Protein AF-X1BRS8-F1 (afdb_monomer_lite)

Organism: NCBI:txid412755

Foldseek 3Di:
DDLVVQFVCQQFWDPKAKAFAPDVVCVPPVDMDIDTDGDPHGDHDPVSSVQVVCSVVVNDDHHHPVPDPDDDDDPPDPPPDDPDDDDPDDDPVVVVVCCVVPNCVVVVCVVQQADDDPDDDDDPDDDDPVRVLVCQQNSNDRQWDADPVRPKIKRK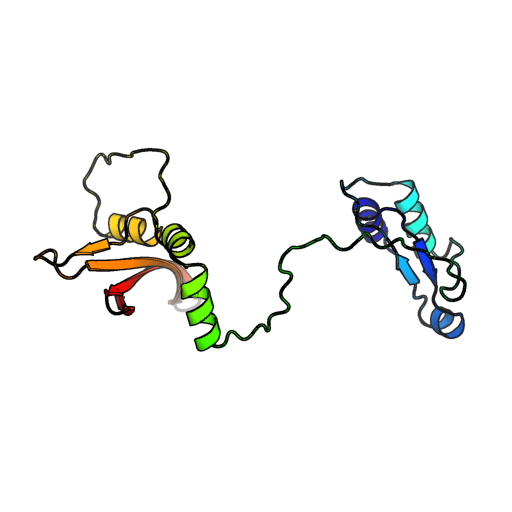HKHKDWDWDWDWDDDPPDTDIDTDTDIDIKMWIATPVRDIDIDD

Radius of gyration: 30.68 Å; chains: 1; bounding box: 56×66×80 Å

pLDDT: mean 82.6, std 7.97, range [60.03, 95.19]

InterPro domains:
  IPR046076 Domain of unknown function DUF6094 [PF19587] (4-75)

Secondary structure (DSSP, 8-state):
--HHHHHHHHHHEEEEEEEEPPHHHHHHH--EEEEEEEPSS----HHHHHHHHHHHTT-S---BGGG------PPPPP--TT-----SSPPHHHHHHHHHHH-SHHHHHHHHSPP--SS----SSPPPHHHHHHHHHTT-S--EE--TTS---EEEEEEEEEEEEEEEEEETTEEEEEEEEEEEEEEEEE-TT--EEEE-

Structure (mmCIF, N/CA/C/O backbone):
data_AF-X1BRS8-F1
#
_entry.id   AF-X1BRS8-F1
#
loop_
_atom_site.group_PDB
_atom_site.id
_atom_site.type_symbol
_atom_site.label_atom_id
_atom_site.label_alt_id
_atom_site.label_comp_id
_atom_site.label_asym_id
_atom_site.label_entity_id
_atom_site.label_seq_id
_atom_site.pdbx_PDB_ins_code
_atom_site.Cartn_x
_atom_site.Cartn_y
_atom_site.Cartn_z
_atom_site.occupancy
_atom_site.B_iso_or_equiv
_atom_site.auth_seq_id
_atom_site.auth_comp_id
_atom_site.auth_asym_id
_atom_site.auth_atom_id
_atom_site.pdbx_PDB_model_num
ATOM 1 N N . MET A 1 1 ? 19.647 2.352 -22.512 1.00 79.88 1 MET A N 1
ATOM 2 C CA . MET A 1 1 ? 19.093 1.844 -21.245 1.00 79.88 1 MET A CA 1
ATOM 3 C C . MET A 1 1 ? 20.198 1.844 -20.216 1.00 79.88 1 MET A C 1
ATOM 5 O O . MET A 1 1 ? 21.248 1.268 -20.466 1.00 79.88 1 MET A O 1
ATOM 9 N N . ASP A 1 2 ? 19.982 2.563 -19.120 1.00 88.75 2 ASP A N 1
ATOM 10 C CA . ASP A 1 2 ? 20.995 2.759 -18.086 1.00 88.75 2 ASP A CA 1
ATOM 11 C C . ASP A 1 2 ? 21.232 1.481 -17.260 1.00 88.75 2 ASP A C 1
ATOM 13 O O . ASP A 1 2 ? 20.322 0.668 -17.061 1.00 88.75 2 ASP A O 1
ATOM 17 N N . LYS A 1 3 ? 22.450 1.323 -16.734 1.00 89.56 3 LYS A N 1
ATOM 18 C CA . LYS A 1 3 ? 22.867 0.175 -15.916 1.00 89.56 3 LYS A CA 1
ATOM 19 C C . LYS A 1 3 ? 22.021 0.042 -14.648 1.00 89.56 3 LYS A C 1
ATOM 21 O O . LYS A 1 3 ? 21.777 -1.072 -14.182 1.00 89.56 3 LYS A O 1
ATOM 26 N N . THR A 1 4 ? 21.541 1.157 -14.098 1.00 92.06 4 THR A N 1
ATOM 27 C CA . THR A 1 4 ? 20.642 1.170 -12.935 1.00 92.06 4 THR A CA 1
ATOM 28 C C . THR A 1 4 ? 19.290 0.548 -13.279 1.00 92.06 4 THR A C 1
ATOM 30 O O . THR A 1 4 ? 18.809 -0.330 -12.564 1.00 92.06 4 THR A O 1
ATOM 33 N N . ILE A 1 5 ? 18.718 0.927 -14.424 1.00 91.50 5 ILE A N 1
ATOM 34 C CA . ILE A 1 5 ? 17.453 0.378 -14.930 1.00 91.50 5 ILE A CA 1
ATOM 35 C C . ILE A 1 5 ? 17.617 -1.114 -15.247 1.00 91.50 5 ILE A C 1
ATOM 37 O O . ILE A 1 5 ? 16.778 -1.924 -14.858 1.00 91.50 5 ILE A O 1
ATOM 41 N N . ALA A 1 6 ? 18.732 -1.501 -15.876 1.00 92.50 6 ALA A N 1
ATOM 42 C CA . ALA A 1 6 ? 19.041 -2.900 -16.166 1.00 92.50 6 ALA A CA 1
ATOM 43 C C . ALA A 1 6 ? 19.124 -3.758 -14.891 1.00 92.50 6 ALA A C 1
ATOM 45 O O . ALA A 1 6 ? 18.613 -4.878 -14.871 1.00 92.50 6 ALA A O 1
ATOM 46 N N . LYS A 1 7 ? 19.701 -3.223 -13.803 1.00 93.06 7 LYS A N 1
ATOM 47 C CA . LYS A 1 7 ? 19.711 -3.882 -12.486 1.00 93.06 7 LYS A CA 1
ATOM 48 C C . LYS A 1 7 ? 18.308 -4.063 -11.914 1.00 93.06 7 LYS A C 1
ATOM 50 O O . LYS A 1 7 ? 17.996 -5.157 -11.456 1.00 93.06 7 LYS A O 1
ATOM 55 N N . ILE A 1 8 ? 17.470 -3.025 -11.949 1.00 94.00 8 ILE A N 1
ATOM 56 C CA . ILE A 1 8 ? 16.096 -3.088 -11.423 1.00 94.00 8 ILE A CA 1
ATOM 57 C C . ILE A 1 8 ? 15.282 -4.144 -12.178 1.00 94.00 8 ILE A C 1
ATOM 59 O O . ILE A 1 8 ? 14.640 -4.991 -11.552 1.00 94.00 8 ILE A O 1
ATOM 63 N N . LEU A 1 9 ? 15.345 -4.124 -13.513 1.00 93.44 9 LEU A N 1
ATOM 64 C CA . LEU A 1 9 ? 14.618 -5.072 -14.353 1.00 93.44 9 LEU A CA 1
ATOM 65 C C . LEU A 1 9 ? 15.105 -6.508 -14.130 1.00 93.44 9 LEU A C 1
ATOM 67 O O . LEU A 1 9 ? 14.290 -7.391 -13.879 1.00 93.44 9 LEU A O 1
ATOM 71 N N . SER A 1 10 ? 16.422 -6.727 -14.119 1.00 94.38 10 SER A N 1
ATOM 72 C CA . SER A 1 10 ? 17.015 -8.048 -13.873 1.00 94.38 10 SER A CA 1
ATOM 73 C C . SER A 1 10 ? 16.689 -8.610 -12.485 1.00 94.38 10 SER A C 1
ATOM 75 O O . SER A 1 10 ? 16.460 -9.811 -12.332 1.00 94.38 10 SER A O 1
ATOM 77 N N . TYR A 1 11 ? 16.617 -7.750 -11.467 1.00 95.19 11 TYR A N 1
ATOM 78 C CA . TYR A 1 11 ? 16.307 -8.167 -10.102 1.00 95.19 11 TYR A CA 1
ATOM 79 C C . TYR A 1 11 ? 14.859 -8.656 -9.944 1.00 95.19 11 TYR A C 1
ATOM 81 O O . TYR A 1 11 ? 14.602 -9.615 -9.213 1.00 95.19 11 TYR A O 1
ATOM 89 N N . ARG A 1 12 ? 13.905 -7.998 -10.619 1.00 95.06 12 ARG A N 1
ATOM 90 C CA . ARG A 1 12 ? 12.461 -8.223 -10.426 1.00 95.06 12 ARG A CA 1
ATOM 91 C C . ARG A 1 12 ? 11.828 -9.154 -11.455 1.00 95.06 12 ARG A C 1
ATOM 93 O O . ARG A 1 12 ? 10.860 -9.831 -11.109 1.00 95.06 12 ARG A O 1
ATOM 100 N N . PHE A 1 13 ? 12.351 -9.206 -12.678 1.00 94.56 13 PHE A N 1
ATOM 101 C CA . PHE A 1 13 ? 11.723 -9.912 -13.795 1.00 94.56 13 PHE A CA 1
ATOM 102 C C . PHE A 1 13 ? 12.621 -11.021 -14.349 1.00 94.56 13 PHE A C 1
ATOM 104 O O . PHE A 1 13 ? 13.827 -10.846 -14.513 1.00 94.56 13 PHE A O 1
ATOM 111 N N . GLY A 1 14 ? 12.023 -12.184 -14.597 1.00 90.25 14 GLY A N 1
ATOM 112 C CA . GLY A 1 14 ? 12.597 -13.303 -15.345 1.00 90.25 14 GLY A CA 1
ATOM 113 C C . GLY A 1 14 ? 11.950 -13.426 -16.727 1.00 90.25 14 GLY A C 1
ATOM 114 O O . GLY A 1 14 ? 11.008 -12.695 -17.020 1.00 90.25 14 GLY A O 1
ATOM 115 N N . ASP A 1 15 ? 12.469 -14.331 -17.567 1.00 88.44 15 ASP A N 1
ATOM 116 C CA . ASP A 1 15 ? 12.059 -14.494 -18.981 1.00 88.44 15 ASP A CA 1
ATOM 117 C C . ASP A 1 15 ? 11.907 -13.139 -19.698 1.00 88.44 15 ASP A C 1
ATOM 119 O O . ASP A 1 15 ? 10.854 -12.787 -20.230 1.00 88.44 15 ASP A O 1
ATOM 123 N N . VAL A 1 16 ? 12.957 -12.315 -19.601 1.00 90.94 16 VAL A N 1
ATOM 124 C CA . VAL A 1 16 ? 12.940 -10.963 -20.157 1.00 90.94 16 VAL A CA 1
ATOM 125 C C . VAL A 1 16 ? 13.246 -11.015 -21.646 1.00 90.94 16 VAL A C 1
ATOM 127 O O . VAL A 1 16 ? 14.318 -11.465 -22.052 1.00 90.94 16 VAL A O 1
ATOM 130 N N . ARG A 1 17 ? 12.325 -10.496 -22.457 1.00 90.06 17 ARG A N 1
ATOM 131 C CA . ARG A 1 17 ? 12.447 -10.413 -23.917 1.00 90.06 17 ARG A CA 1
ATOM 132 C C . ARG A 1 17 ? 12.320 -8.963 -24.354 1.00 90.06 17 ARG A C 1
ATOM 134 O O . ARG A 1 17 ? 11.483 -8.230 -23.833 1.00 90.06 17 ARG A O 1
ATOM 141 N N . VAL A 1 18 ? 13.157 -8.546 -25.300 1.00 91.62 18 VAL A N 1
ATOM 142 C CA . VAL A 1 18 ? 13.214 -7.155 -25.765 1.00 91.62 18 VAL A CA 1
ATOM 143 C C . VAL A 1 18 ? 13.015 -7.108 -27.269 1.00 91.62 18 VAL A C 1
ATOM 145 O O . VAL A 1 18 ? 13.711 -7.800 -28.008 1.00 91.62 18 VAL A O 1
ATOM 148 N N . PHE A 1 19 ? 12.095 -6.255 -27.703 1.00 91.88 19 PHE A N 1
ATOM 149 C CA . PHE A 1 19 ? 11.767 -6.025 -29.105 1.00 91.88 19 PHE A CA 1
ATOM 150 C C . PHE A 1 19 ? 11.890 -4.546 -29.422 1.00 91.88 19 PHE A C 1
ATOM 152 O O . PHE A 1 19 ? 11.646 -3.696 -28.567 1.00 91.88 19 PHE A O 1
ATOM 159 N N . ARG A 1 20 ? 12.252 -4.221 -30.658 1.00 91.62 20 ARG A N 1
ATOM 160 C CA . ARG A 1 20 ? 12.172 -2.847 -31.156 1.00 91.62 20 ARG A CA 1
ATOM 161 C C . ARG A 1 20 ? 10.848 -2.605 -31.858 1.00 91.62 20 ARG A C 1
ATOM 163 O O . ARG A 1 20 ? 10.214 -3.533 -32.354 1.00 91.62 20 ARG A O 1
ATOM 170 N N . PHE A 1 21 ? 10.479 -1.336 -31.936 1.00 91.88 21 PHE A N 1
ATOM 171 C CA . PHE A 1 21 ? 9.395 -0.892 -32.800 1.00 91.88 21 PHE A CA 1
ATOM 172 C C . PHE A 1 21 ? 9.718 -1.172 -34.286 1.00 91.88 21 PHE A C 1
ATOM 174 O O . PHE A 1 21 ? 10.890 -1.426 -34.624 1.00 91.88 21 PHE A O 1
ATOM 181 N N . PRO A 1 22 ? 8.706 -1.130 -35.171 1.00 89.75 22 PRO A N 1
ATOM 182 C CA . PRO A 1 22 ? 8.916 -1.214 -36.612 1.00 89.75 22 PRO A CA 1
ATOM 183 C C . PRO A 1 22 ? 9.884 -0.129 -37.111 1.00 89.75 22 PRO A C 1
ATOM 185 O O . PRO A 1 22 ?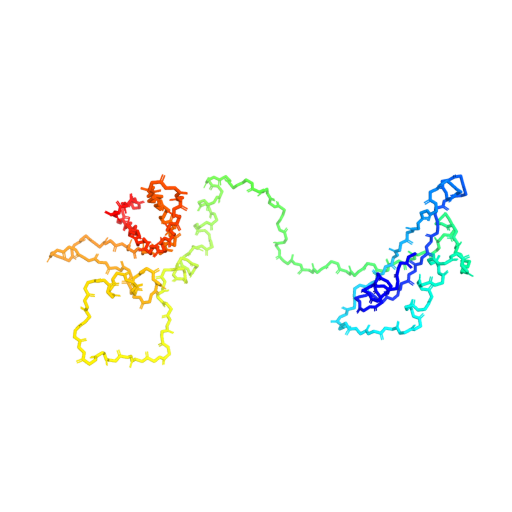 10.150 0.872 -36.441 1.00 89.75 22 PRO A O 1
ATOM 188 N N . ASP A 1 23 ? 10.485 -0.360 -38.279 1.00 86.69 23 ASP A N 1
ATOM 189 C CA . ASP A 1 23 ? 11.555 0.486 -38.824 1.00 86.69 23 ASP A CA 1
ATOM 190 C C . ASP A 1 23 ? 11.243 1.995 -38.912 1.00 86.69 23 ASP A C 1
ATOM 192 O O . ASP A 1 23 ? 12.146 2.773 -38.573 1.00 86.69 23 ASP A O 1
ATOM 196 N N . PRO A 1 24 ? 10.052 2.449 -39.361 1.00 86.94 24 PRO A N 1
ATOM 197 C CA . PRO A 1 24 ? 9.783 3.881 -39.475 1.00 86.94 24 PRO A CA 1
ATOM 198 C C . PRO A 1 24 ? 9.807 4.595 -38.115 1.00 86.94 24 PRO A C 1
ATOM 200 O O . PRO A 1 24 ? 10.432 5.649 -37.987 1.00 86.94 24 PRO A O 1
ATOM 203 N N . GLU A 1 25 ? 9.220 4.009 -37.073 1.00 87.00 25 GLU A N 1
ATOM 204 C CA . GLU A 1 25 ? 9.156 4.591 -35.729 1.00 87.00 25 GLU A CA 1
ATOM 205 C C . GLU A 1 25 ? 10.477 4.405 -34.974 1.00 87.00 25 GLU A C 1
ATOM 207 O O . GLU A 1 25 ? 10.957 5.310 -34.283 1.00 87.00 25 GLU A O 1
ATOM 212 N N . TYR A 1 26 ? 11.118 3.244 -35.132 1.00 88.06 26 TYR A N 1
ATOM 213 C CA . TYR A 1 26 ? 12.371 2.939 -34.449 1.00 88.06 26 TYR A CA 1
ATOM 214 C C . TYR A 1 26 ? 13.526 3.826 -34.920 1.00 88.06 26 TYR A C 1
ATOM 216 O O . TYR A 1 26 ? 14.387 4.189 -34.115 1.00 88.06 26 TYR A O 1
ATOM 224 N N . LYS A 1 27 ? 13.561 4.211 -36.203 1.00 86.38 27 LYS A N 1
ATOM 225 C CA . LYS A 1 27 ? 14.577 5.142 -36.720 1.00 86.38 27 LYS A CA 1
ATOM 226 C C . LYS A 1 27 ? 14.530 6.491 -36.002 1.00 86.38 27 LYS A C 1
ATOM 228 O O . LYS A 1 27 ? 15.594 6.989 -35.639 1.00 86.38 27 LYS A O 1
ATOM 233 N N . SER A 1 28 ? 13.330 7.012 -35.755 1.00 88.44 28 SER A N 1
ATOM 234 C CA . SER A 1 28 ? 13.109 8.329 -35.149 1.00 88.44 28 SER A CA 1
ATOM 235 C C . SER A 1 28 ? 13.250 8.321 -33.627 1.00 88.44 28 SER A C 1
ATOM 237 O O . SER A 1 28 ? 13.861 9.226 -33.067 1.00 88.44 28 SER A O 1
ATOM 239 N N . PHE A 1 29 ? 12.717 7.296 -32.952 1.00 86.75 29 PHE A N 1
ATOM 240 C CA . PHE A 1 29 ? 12.553 7.324 -31.491 1.00 86.75 29 PHE A CA 1
ATOM 241 C C . PHE A 1 29 ? 13.355 6.264 -30.732 1.00 86.75 29 PHE A C 1
ATOM 243 O O . PHE A 1 29 ? 13.430 6.326 -29.506 1.00 86.75 29 PHE A O 1
ATOM 250 N N . LYS A 1 30 ? 13.952 5.282 -31.426 1.00 88.12 30 LYS A N 1
ATOM 251 C CA . LYS A 1 30 ? 14.740 4.182 -30.826 1.00 88.12 30 LYS A CA 1
ATOM 252 C C . LYS A 1 30 ? 14.008 3.442 -29.697 1.00 88.12 30 LYS A C 1
ATOM 254 O O . LYS A 1 30 ? 14.626 2.933 -28.763 1.00 88.12 30 LYS A O 1
ATOM 259 N N . GLN A 1 31 ? 12.682 3.377 -29.793 1.00 89.75 31 GLN A N 1
ATOM 260 C CA . GLN A 1 31 ? 11.823 2.788 -28.774 1.00 89.75 31 GLN A CA 1
ATOM 261 C C . GLN A 1 31 ? 11.900 1.262 -28.774 1.00 89.75 31 GLN A C 1
ATOM 263 O O . GLN A 1 31 ? 11.995 0.612 -29.819 1.00 89.75 31 GLN A O 1
ATOM 268 N N . VAL A 1 32 ? 11.823 0.693 -27.574 1.00 91.62 32 VAL A N 1
ATOM 269 C CA . VAL A 1 32 ? 11.836 -0.751 -27.347 1.00 91.62 32 VAL A CA 1
ATOM 270 C C . VAL A 1 32 ? 10.687 -1.150 -26.430 1.00 91.62 32 VAL A C 1
ATOM 272 O O . VAL A 1 32 ? 10.298 -0.393 -25.542 1.00 91.62 32 VAL A O 1
ATOM 275 N N . VAL A 1 33 ? 10.164 -2.352 -26.643 1.00 91.19 33 VAL A N 1
ATOM 276 C CA . VAL A 1 33 ? 9.176 -3.015 -25.793 1.00 91.19 33 VAL A CA 1
ATOM 277 C C . VAL A 1 33 ? 9.885 -4.118 -25.024 1.00 91.19 33 VAL A C 1
ATOM 279 O O . VAL A 1 33 ? 10.625 -4.911 -25.609 1.00 91.19 33 VAL A O 1
ATOM 282 N N . ILE A 1 34 ? 9.665 -4.169 -23.713 1.00 91.31 34 ILE A N 1
ATOM 283 C CA . ILE A 1 34 ? 10.252 -5.176 -22.830 1.00 91.31 34 ILE A CA 1
ATOM 284 C C . ILE A 1 34 ? 9.118 -5.996 -22.223 1.00 91.31 34 ILE A C 1
ATOM 286 O O . ILE A 1 34 ? 8.258 -5.449 -21.537 1.00 91.31 34 ILE A O 1
ATOM 290 N N . PHE A 1 35 ? 9.149 -7.306 -22.445 1.00 90.25 35 PHE A N 1
ATOM 291 C CA . PHE A 1 35 ? 8.309 -8.269 -21.741 1.00 90.25 35 PHE A CA 1
ATOM 292 C C . PHE A 1 35 ? 9.121 -8.923 -20.632 1.00 90.25 35 PHE A C 1
ATOM 294 O O . PHE A 1 35 ? 10.315 -9.164 -20.801 1.00 90.25 35 PHE A O 1
ATOM 301 N N . GLY A 1 36 ? 8.482 -9.214 -19.504 1.00 90.56 36 GLY A N 1
ATOM 302 C CA . GLY A 1 36 ? 9.118 -9.918 -18.400 1.00 90.56 36 GLY A CA 1
ATOM 303 C C . GLY A 1 36 ? 8.091 -10.469 -17.423 1.00 90.56 36 GLY A C 1
ATOM 304 O O . GLY A 1 36 ? 7.053 -9.857 -17.175 1.00 90.56 36 GLY A O 1
ATOM 305 N N . VAL A 1 37 ? 8.400 -11.627 -16.850 1.00 89.62 37 VAL A N 1
ATOM 306 C CA . VAL A 1 37 ? 7.564 -12.318 -15.868 1.00 89.62 37 VAL A CA 1
ATOM 307 C C . VAL A 1 37 ? 8.063 -11.984 -14.468 1.00 89.62 37 VAL A C 1
ATOM 309 O O . VAL A 1 37 ? 9.251 -12.116 -14.175 1.00 89.62 37 VAL A O 1
ATOM 312 N N . LEU A 1 38 ? 7.172 -11.545 -13.577 1.00 92.31 38 LEU A N 1
ATOM 313 C CA . LEU A 1 38 ? 7.544 -11.200 -12.203 1.00 92.31 38 LEU A CA 1
ATOM 314 C C . LEU A 1 38 ? 8.104 -12.433 -11.467 1.00 92.31 38 LEU A C 1
ATOM 316 O O . LEU A 1 38 ? 7.433 -13.461 -11.358 1.00 92.31 38 LEU A O 1
ATOM 320 N N . LYS A 1 39 ? 9.328 -12.332 -10.932 1.00 91.25 39 LYS A N 1
ATOM 321 C CA . LYS A 1 39 ? 9.951 -13.425 -10.168 1.00 91.25 39 LYS A CA 1
ATOM 322 C C . LYS A 1 39 ? 9.238 -13.623 -8.827 1.00 91.25 39 LYS A C 1
ATOM 324 O O . LYS A 1 39 ? 8.920 -12.655 -8.139 1.00 91.25 39 LYS A O 1
ATOM 329 N N . LYS A 1 40 ? 9.081 -14.883 -8.396 1.00 90.25 40 LYS A N 1
ATOM 330 C CA . LYS A 1 40 ? 8.573 -15.221 -7.047 1.00 90.25 40 LYS A CA 1
ATOM 331 C C . LYS A 1 40 ? 9.531 -14.785 -5.935 1.00 90.25 40 LYS A C 1
ATOM 333 O O . LYS A 1 40 ? 9.090 -14.388 -4.862 1.00 90.25 40 LYS A O 1
ATOM 338 N N . LYS A 1 41 ? 10.837 -14.886 -6.187 1.00 91.62 41 LYS A N 1
ATOM 339 C CA . LYS A 1 41 ? 11.904 -14.406 -5.305 1.00 91.62 41 LYS A CA 1
ATOM 340 C C . LYS A 1 41 ? 12.827 -13.509 -6.120 1.00 91.62 41 LYS A C 1
ATOM 342 O O . LYS A 1 41 ? 13.229 -13.918 -7.210 1.00 91.62 41 LYS A O 1
ATOM 347 N N . PRO A 1 42 ? 13.127 -12.295 -5.648 1.00 91.81 42 PRO A N 1
ATOM 348 C CA . PRO A 1 42 ? 13.947 -11.381 -6.412 1.00 91.81 42 PRO A CA 1
ATOM 349 C C . PRO A 1 42 ? 15.422 -11.790 -6.316 1.00 91.81 42 PRO A C 1
ATOM 351 O O . PRO A 1 42 ? 15.941 -12.062 -5.235 1.00 91.81 42 PRO A O 1
ATOM 354 N N . GLU A 1 43 ? 16.090 -11.842 -7.463 1.00 92.88 43 GLU A N 1
ATOM 355 C CA . GLU A 1 43 ? 17.470 -12.312 -7.599 1.00 92.88 43 GLU A CA 1
ATOM 356 C C . GLU A 1 43 ? 18.130 -11.598 -8.776 1.00 92.88 43 GLU A C 1
ATOM 358 O O . GLU A 1 43 ? 17.501 -11.396 -9.819 1.00 92.88 43 GLU A O 1
ATOM 363 N N . LEU A 1 44 ? 19.389 -11.199 -8.607 1.00 89.12 44 LEU A N 1
ATOM 364 C CA . LEU A 1 44 ? 20.156 -10.514 -9.642 1.00 89.12 44 LEU A CA 1
ATOM 365 C C . LEU A 1 44 ? 20.662 -11.510 -10.688 1.00 89.12 44 LEU A C 1
ATOM 367 O O . LEU A 1 44 ? 21.396 -12.435 -10.361 1.00 89.12 44 LEU A O 1
ATOM 371 N N . ASP A 1 45 ? 20.356 -11.251 -11.957 1.00 91.31 45 ASP A N 1
ATOM 372 C CA . ASP A 1 45 ? 20.954 -11.953 -13.091 1.00 91.31 45 ASP A CA 1
ATOM 373 C C . ASP A 1 45 ? 21.966 -11.039 -13.802 1.00 91.31 45 ASP A C 1
ATOM 375 O O . ASP A 1 45 ? 21.604 -10.078 -14.493 1.00 91.31 45 ASP A O 1
ATOM 379 N N . ALA A 1 46 ? 23.257 -11.337 -13.622 1.00 92.12 46 ALA A N 1
ATOM 380 C CA . ALA A 1 46 ? 24.354 -10.572 -14.210 1.00 92.12 46 ALA A CA 1
ATOM 381 C C . ALA A 1 46 ? 24.383 -10.643 -15.746 1.00 92.12 46 ALA A C 1
ATOM 383 O O . ALA A 1 46 ? 24.759 -9.661 -16.389 1.00 92.12 46 ALA A O 1
ATOM 384 N N . ARG A 1 47 ? 23.959 -11.767 -16.344 1.00 92.06 47 ARG A N 1
ATOM 385 C CA . ARG A 1 47 ? 23.909 -11.927 -17.806 1.00 92.06 47 ARG A CA 1
ATOM 386 C C . ARG A 1 47 ? 22.835 -11.023 -18.386 1.00 92.06 47 ARG A C 1
ATOM 388 O O . ARG A 1 47 ? 23.101 -10.287 -19.335 1.00 92.06 47 ARG A O 1
ATOM 395 N N . LEU A 1 48 ? 21.663 -11.015 -17.755 1.00 91.31 48 LEU A N 1
ATOM 396 C CA . LEU A 1 48 ? 20.553 -10.166 -18.162 1.00 91.31 48 LEU A CA 1
ATOM 397 C C . LEU A 1 48 ? 20.880 -8.674 -18.006 1.00 91.31 48 LEU A C 1
ATOM 399 O O . LEU A 1 48 ? 20.569 -7.892 -18.899 1.00 91.31 48 LEU A O 1
ATOM 403 N N . ILE A 1 49 ? 21.567 -8.274 -16.929 1.00 93.00 49 ILE A N 1
ATOM 404 C CA . ILE A 1 49 ? 22.044 -6.887 -16.764 1.00 93.00 49 ILE A CA 1
ATOM 405 C C . ILE A 1 49 ? 22.939 -6.489 -17.937 1.00 93.00 49 ILE A C 1
ATOM 407 O O . ILE A 1 49 ? 22.769 -5.407 -18.500 1.00 93.00 49 ILE A O 1
ATOM 411 N N . ASN A 1 50 ? 23.885 -7.353 -18.310 1.00 92.50 50 ASN A N 1
ATOM 412 C CA . ASN A 1 50 ? 24.839 -7.053 -19.370 1.00 92.50 50 ASN A CA 1
ATOM 413 C C . ASN A 1 50 ? 24.145 -6.954 -20.737 1.00 92.50 50 ASN A C 1
ATOM 415 O O . ASN A 1 50 ? 24.358 -5.986 -21.461 1.00 92.50 50 ASN A O 1
ATOM 419 N N . TYR A 1 51 ? 23.238 -7.886 -21.043 1.00 91.44 51 TYR A N 1
ATOM 420 C CA . TYR A 1 51 ? 22.418 -7.863 -22.258 1.00 91.44 51 TYR A CA 1
ATOM 421 C C . TYR A 1 51 ? 21.588 -6.576 -22.377 1.00 91.44 51 TYR A C 1
ATOM 423 O O . TYR A 1 51 ? 21.662 -5.855 -23.370 1.00 91.44 51 TYR A O 1
ATOM 431 N N . LEU A 1 52 ? 20.857 -6.233 -21.318 1.00 91.88 52 LEU A N 1
ATOM 432 C CA . LEU A 1 52 ? 20.037 -5.028 -21.246 1.00 91.88 52 LEU A CA 1
ATOM 433 C C . LEU A 1 52 ? 20.862 -3.732 -21.361 1.00 91.88 52 LEU A C 1
ATOM 435 O O . LEU A 1 52 ? 20.414 -2.753 -21.962 1.00 91.88 52 LEU A O 1
ATOM 439 N N . THR A 1 53 ? 22.084 -3.734 -20.824 1.00 92.19 53 THR A N 1
ATOM 440 C CA . THR A 1 53 ? 23.028 -2.613 -20.962 1.00 92.19 53 THR A CA 1
ATOM 441 C C . THR A 1 53 ? 23.530 -2.496 -22.406 1.00 92.19 53 THR A C 1
ATOM 443 O O . THR A 1 53 ? 23.526 -1.401 -22.962 1.00 92.19 53 THR A O 1
ATOM 446 N N . GLN A 1 54 ? 23.860 -3.613 -23.065 1.00 91.00 54 GLN A N 1
ATOM 447 C CA . GLN A 1 54 ? 24.291 -3.632 -24.471 1.00 91.00 54 GLN A CA 1
ATOM 448 C C . GLN A 1 54 ? 23.203 -3.160 -25.442 1.00 91.00 54 GLN A C 1
ATOM 450 O O . GLN A 1 54 ? 23.512 -2.450 -26.399 1.00 91.00 54 GLN A O 1
ATOM 455 N N . ILE A 1 55 ? 21.931 -3.491 -25.190 1.00 89.69 55 ILE A N 1
ATOM 456 C CA . ILE A 1 55 ? 20.795 -2.912 -25.931 1.00 89.69 55 ILE A CA 1
ATOM 457 C C . ILE A 1 55 ? 20.788 -1.396 -25.761 1.00 89.69 55 ILE A C 1
ATOM 459 O O . ILE A 1 55 ? 20.595 -0.644 -26.714 1.00 89.69 55 ILE A O 1
ATOM 463 N N . GLY A 1 56 ? 21.035 -0.941 -24.536 1.00 87.06 56 GLY A N 1
ATOM 464 C CA . GLY A 1 56 ? 21.118 0.467 -24.218 1.00 87.06 56 GLY A CA 1
ATOM 465 C C . GLY A 1 56 ? 22.222 1.232 -24.937 1.00 87.06 56 GLY A C 1
ATOM 466 O O . GLY A 1 56 ? 22.027 2.405 -25.238 1.00 87.06 56 GLY A O 1
ATOM 467 N N . GLU A 1 57 ? 23.330 0.560 -25.221 1.00 87.88 57 GLU A N 1
ATOM 468 C CA . GLU A 1 57 ? 24.469 1.072 -25.985 1.00 87.88 57 GLU A CA 1
ATOM 469 C C . GLU A 1 57 ? 24.313 0.851 -27.502 1.00 87.88 57 GLU A C 1
ATOM 471 O O . GLU A 1 57 ? 25.240 1.131 -28.256 1.00 87.88 57 GLU A O 1
ATOM 476 N N . SER A 1 58 ? 23.161 0.344 -27.966 1.00 82.62 58 SER A N 1
ATOM 477 C CA . SER A 1 58 ? 22.907 -0.039 -29.368 1.00 82.62 58 SER A CA 1
ATOM 478 C C . SER A 1 58 ? 23.894 -1.076 -29.932 1.00 82.62 58 SER A C 1
ATOM 480 O O . SER A 1 58 ? 24.108 -1.140 -31.140 1.00 82.62 58 SER A O 1
ATOM 482 N N . LYS A 1 59 ? 24.498 -1.900 -29.066 1.00 83.75 59 LYS A N 1
ATOM 483 C CA . LYS A 1 59 ? 25.455 -2.959 -29.440 1.00 83.75 59 LYS A CA 1
ATOM 484 C C . LYS A 1 59 ? 24.796 -4.318 -29.672 1.00 83.75 59 LYS A C 1
ATOM 486 O O . LYS A 1 59 ? 25.400 -5.189 -30.290 1.00 83.75 59 LYS A O 1
ATOM 491 N N . ALA A 1 60 ? 23.583 -4.513 -29.163 1.00 81.12 60 ALA A N 1
ATOM 492 C CA . ALA A 1 60 ? 22.823 -5.745 -29.334 1.00 81.12 60 ALA A CA 1
ATOM 493 C C . ALA A 1 60 ? 21.801 -5.605 -30.471 1.00 81.12 60 ALA A C 1
ATOM 495 O O . ALA A 1 60 ? 21.127 -4.581 -30.592 1.00 81.12 60 ALA A O 1
ATOM 496 N N . ILE A 1 61 ? 21.665 -6.654 -31.282 1.00 80.81 61 ILE A N 1
ATOM 497 C CA . ILE A 1 61 ? 20.642 -6.734 -32.328 1.00 80.81 61 ILE A CA 1
ATOM 498 C C . ILE A 1 61 ? 19.327 -7.159 -31.673 1.00 80.81 61 ILE A C 1
ATOM 500 O O . ILE A 1 61 ? 19.272 -8.186 -31.002 1.00 80.81 61 ILE A O 1
ATOM 504 N N . ILE A 1 62 ? 18.273 -6.370 -31.879 1.00 86.25 62 ILE A N 1
ATOM 505 C CA . ILE A 1 62 ? 16.920 -6.643 -31.382 1.00 86.25 62 ILE A CA 1
ATOM 506 C C . ILE A 1 62 ? 15.936 -6.757 -32.547 1.00 86.25 62 ILE A C 1
ATOM 508 O O . ILE A 1 62 ? 15.991 -5.991 -33.515 1.00 86.25 62 ILE A O 1
ATOM 512 N N . HIS A 1 63 ? 15.034 -7.731 -32.453 1.00 87.31 63 HIS A N 1
ATOM 513 C CA . HIS A 1 63 ? 14.049 -8.025 -33.491 1.00 87.31 63 HIS A CA 1
ATOM 514 C C . HIS A 1 63 ? 12.866 -7.048 -33.443 1.00 87.31 63 HIS A C 1
ATOM 516 O O . HIS A 1 63 ? 12.512 -6.550 -32.371 1.00 87.31 63 HIS A O 1
ATOM 522 N N . SER A 1 64 ? 12.263 -6.768 -34.606 1.00 88.19 64 SER A N 1
ATOM 523 C CA . SER A 1 64 ? 11.001 -6.015 -34.681 1.00 88.19 64 SER A CA 1
ATOM 524 C C . SER A 1 64 ? 9.901 -6.769 -33.939 1.00 88.19 64 SER A C 1
ATOM 526 O O . SER A 1 64 ? 9.810 -7.992 -34.056 1.00 88.19 64 SER A O 1
ATOM 528 N N . ILE A 1 65 ? 9.061 -6.035 -33.212 1.00 88.12 65 ILE A N 1
ATOM 529 C CA . ILE A 1 65 ? 7.889 -6.576 -32.520 1.00 88.12 65 ILE A CA 1
ATOM 530 C C . ILE A 1 65 ? 6.907 -7.270 -33.477 1.00 88.12 65 ILE A C 1
ATOM 532 O O . ILE A 1 65 ? 6.252 -8.224 -33.083 1.00 88.12 65 ILE A O 1
ATOM 536 N N . GLU A 1 66 ? 6.852 -6.863 -34.747 1.00 85.75 66 GLU A N 1
ATOM 537 C CA . GLU A 1 66 ? 5.998 -7.495 -35.770 1.00 85.75 66 GLU A CA 1
ATOM 538 C C . GLU A 1 66 ? 6.395 -8.947 -36.059 1.00 85.75 66 GLU A C 1
ATOM 540 O O . GLU A 1 66 ? 5.561 -9.763 -36.431 1.00 85.75 66 GLU A O 1
ATOM 545 N N . ASN A 1 67 ? 7.671 -9.273 -35.841 1.00 81.88 67 ASN A N 1
ATOM 546 C CA . ASN A 1 67 ? 8.218 -10.616 -36.001 1.00 81.88 67 ASN A CA 1
ATOM 547 C C . ASN A 1 67 ? 8.366 -11.331 -34.648 1.00 81.88 67 ASN A C 1
ATOM 549 O O . ASN A 1 67 ? 9.054 -12.351 -34.558 1.00 81.88 67 ASN A O 1
ATOM 553 N N . ALA A 1 68 ? 7.798 -10.775 -33.574 1.00 79.50 68 ALA A N 1
ATOM 554 C CA . ALA A 1 68 ? 7.907 -11.360 -32.251 1.00 79.50 68 ALA A CA 1
ATOM 555 C C . ALA A 1 68 ? 6.986 -12.574 -32.136 1.00 79.50 68 ALA A C 1
ATOM 557 O O . ALA A 1 68 ? 5.768 -12.456 -32.223 1.00 79.50 68 ALA A O 1
ATOM 558 N N . ASN A 1 69 ? 7.578 -13.735 -31.864 1.00 72.06 69 ASN A N 1
ATOM 559 C CA . ASN A 1 69 ? 6.831 -14.902 -31.423 1.00 72.06 69 ASN A CA 1
ATOM 560 C C . ASN A 1 69 ? 6.923 -14.990 -29.890 1.00 72.06 69 ASN A C 1
ATOM 562 O O . ASN A 1 69 ? 7.920 -15.456 -29.330 1.00 72.06 69 ASN A O 1
ATOM 566 N N . CYS A 1 70 ? 5.924 -14.424 -29.210 1.00 69.00 70 CYS A N 1
ATOM 567 C CA . CYS A 1 70 ? 5.882 -14.281 -27.755 1.00 69.00 70 CYS A CA 1
ATOM 568 C C . CYS A 1 70 ? 4.619 -14.902 -27.173 1.00 69.00 70 CYS A C 1
ATOM 570 O O . CYS A 1 70 ? 3.758 -14.207 -26.635 1.00 69.00 70 CYS A O 1
ATOM 572 N N . ASP A 1 71 ? 4.545 -16.225 -27.232 1.00 76.50 71 ASP A N 1
ATOM 573 C CA . ASP A 1 71 ? 3.505 -16.955 -26.524 1.00 76.50 71 ASP A CA 1
ATOM 574 C C . ASP A 1 71 ? 3.762 -16.868 -25.014 1.00 76.50 71 ASP A C 1
ATOM 576 O O . ASP A 1 71 ? 4.755 -17.389 -24.494 1.00 76.50 71 ASP A O 1
ATOM 580 N N . TYR A 1 72 ? 2.870 -16.179 -24.302 1.00 75.81 72 TYR A N 1
ATOM 581 C CA . TYR A 1 72 ? 2.820 -16.188 -22.845 1.00 75.81 72 TYR A CA 1
ATOM 582 C C . TYR A 1 72 ? 1.601 -16.987 -22.396 1.00 75.81 72 TYR A C 1
ATOM 584 O O . TYR A 1 72 ? 0.459 -16.578 -22.610 1.00 75.81 72 TYR A O 1
ATOM 592 N N . CYS A 1 73 ? 1.847 -18.133 -21.762 1.00 78.75 73 CYS A N 1
ATOM 593 C CA . CYS A 1 73 ? 0.776 -18.942 -21.201 1.00 78.75 73 CYS A CA 1
ATOM 594 C C . CYS A 1 73 ? 0.170 -18.205 -20.003 1.00 78.75 73 CYS A C 1
ATOM 596 O O . CYS A 1 73 ? 0.810 -18.047 -18.959 1.00 78.75 73 CYS A O 1
ATOM 598 N N . LEU A 1 74 ? -1.062 -17.729 -20.168 1.00 78.50 74 LEU A N 1
ATOM 599 C CA . LEU A 1 74 ? -1.800 -17.100 -19.085 1.00 78.50 74 LEU A CA 1
ATOM 600 C C . LEU A 1 74 ? -2.112 -18.159 -18.019 1.00 78.50 74 LEU A C 1
ATOM 602 O O . LEU A 1 74 ? -2.642 -19.221 -18.356 1.00 78.50 74 LEU A O 1
ATOM 606 N N . PRO A 1 75 ? -1.812 -17.901 -16.735 1.00 77.88 75 PRO A N 1
ATOM 607 C CA . PRO A 1 75 ? -2.243 -18.802 -15.679 1.00 77.88 75 PRO A CA 1
ATOM 608 C C . PRO A 1 75 ? -3.773 -18.877 -15.677 1.00 77.88 75 PRO A C 1
ATOM 610 O O . PRO A 1 75 ? -4.447 -17.867 -15.894 1.00 77.88 75 PRO A O 1
ATOM 613 N N . CYS A 1 76 ? -4.323 -20.064 -15.410 1.00 79.25 76 CYS A N 1
ATOM 614 C CA . CYS A 1 76 ? -5.763 -20.219 -15.231 1.00 79.25 76 CYS A CA 1
ATOM 615 C C . CYS A 1 76 ? -6.259 -19.219 -14.183 1.00 79.25 76 CYS A C 1
ATOM 617 O O . CYS A 1 76 ? -5.641 -19.073 -13.123 1.00 79.25 76 CYS A O 1
ATOM 619 N N . SER A 1 77 ? -7.375 -18.548 -14.478 1.00 74.69 77 SER A N 1
ATOM 620 C CA . SER A 1 77 ? -8.009 -17.658 -13.509 1.00 74.69 77 SER A CA 1
ATOM 621 C C . SER A 1 77 ? -8.246 -18.436 -12.210 1.00 74.69 77 SER A C 1
ATOM 623 O O . SER A 1 77 ? -8.755 -19.564 -12.277 1.00 74.69 77 SER A O 1
ATOM 625 N N . PRO A 1 78 ? -7.857 -17.902 -11.036 1.00 76.19 78 PRO A N 1
ATOM 626 C CA . PRO A 1 78 ? -8.179 -18.554 -9.779 1.00 76.19 78 PRO A CA 1
ATOM 627 C C . PRO A 1 78 ? -9.693 -18.758 -9.724 1.00 76.19 78 PRO A C 1
ATOM 629 O O . PRO A 1 78 ? -10.462 -17.852 -10.046 1.00 76.19 78 PRO A O 1
ATOM 632 N N . VAL A 1 79 ? -10.128 -19.957 -9.328 1.00 74.69 79 VAL A N 1
ATOM 633 C CA . VAL A 1 79 ? -11.549 -20.251 -9.108 1.00 74.69 79 VAL A CA 1
ATOM 634 C C . VAL A 1 79 ? -11.977 -19.514 -7.840 1.00 74.69 79 VAL A C 1
ATOM 636 O O . VAL A 1 79 ? -12.066 -20.084 -6.754 1.00 74.69 79 VAL A O 1
ATOM 639 N N . ILE A 1 80 ? -12.169 -18.204 -7.963 1.00 71.06 80 ILE A N 1
ATOM 640 C CA . ILE A 1 80 ? -12.688 -17.361 -6.901 1.00 71.06 80 ILE A CA 1
ATOM 641 C C . ILE A 1 80 ? -14.188 -17.619 -6.883 1.00 71.06 80 ILE A C 1
ATOM 643 O O . ILE A 1 80 ? -14.934 -17.133 -7.735 1.00 71.06 80 ILE A O 1
ATOM 647 N N . LYS A 1 81 ? -14.638 -18.425 -5.918 1.00 69.12 81 LYS A N 1
ATOM 648 C CA . LYS A 1 81 ? -16.064 -18.492 -5.601 1.00 69.12 81 LYS A CA 1
ATOM 649 C C . LYS A 1 81 ? -16.503 -17.071 -5.234 1.00 69.12 81 LYS A C 1
ATOM 651 O O . LYS A 1 81 ? -15.930 -16.484 -4.322 1.00 69.12 81 LYS A O 1
ATOM 656 N N . ASN A 1 82 ? -17.497 -16.546 -5.949 1.00 66.50 82 ASN A N 1
ATOM 657 C CA . ASN A 1 82 ? -18.073 -15.210 -5.757 1.00 66.50 82 ASN A CA 1
ATOM 658 C C . ASN A 1 82 ? -17.154 -14.043 -6.170 1.00 66.50 82 ASN A C 1
ATOM 660 O O . ASN A 1 82 ? -17.036 -13.059 -5.444 1.00 66.50 82 ASN A O 1
ATOM 664 N N . PHE A 1 83 ? -16.511 -14.125 -7.339 1.00 69.12 83 PHE A N 1
ATOM 665 C CA . PHE A 1 83 ? -15.908 -12.936 -7.948 1.00 69.12 83 PHE A CA 1
ATOM 666 C C . PHE A 1 83 ? -17.015 -11.950 -8.354 1.00 69.12 83 PHE A C 1
ATOM 668 O O . PHE A 1 83 ? -17.759 -12.202 -9.303 1.00 69.12 83 PHE A O 1
ATOM 675 N N . LEU A 1 84 ? -17.151 -10.859 -7.603 1.00 69.94 84 LEU A N 1
ATOM 676 C CA . LEU A 1 84 ? -18.141 -9.815 -7.848 1.00 69.94 84 LEU A CA 1
ATOM 677 C C . LEU A 1 84 ? -17.474 -8.639 -8.560 1.00 69.94 84 LEU A C 1
ATOM 679 O O . LEU A 1 84 ? -16.475 -8.099 -8.088 1.00 69.94 84 LEU A O 1
ATOM 683 N N . PHE A 1 85 ? -18.045 -8.230 -9.689 1.00 74.19 85 PHE A N 1
ATOM 684 C CA . PHE A 1 85 ? -17.748 -6.935 -10.285 1.00 74.19 85 PHE A CA 1
ATOM 685 C C . PHE A 1 85 ? -18.671 -5.909 -9.632 1.00 74.19 85 PHE A C 1
ATOM 687 O O . PHE A 1 85 ? -19.857 -5.867 -9.948 1.00 74.19 85 PHE A O 1
ATOM 694 N N . SER A 1 86 ? -18.142 -5.112 -8.707 1.00 68.25 86 SER A N 1
ATOM 695 C CA . SER A 1 86 ? -18.887 -4.021 -8.080 1.00 68.25 86 SER A CA 1
ATOM 696 C C . SER A 1 86 ? -18.399 -2.662 -8.573 1.00 68.25 86 SER A C 1
ATOM 698 O O . SER A 1 86 ? -17.255 -2.481 -8.999 1.00 68.25 86 SER A O 1
ATOM 700 N N . THR A 1 87 ? -19.304 -1.689 -8.542 1.00 78.06 87 THR A N 1
ATOM 701 C CA . THR A 1 87 ? -18.965 -0.282 -8.750 1.00 78.06 87 THR A CA 1
ATOM 702 C C . THR A 1 87 ? -18.282 0.284 -7.502 1.00 78.06 87 THR A C 1
ATOM 704 O O . THR A 1 87 ? -18.479 -0.195 -6.389 1.00 78.06 87 THR A O 1
ATOM 707 N N . ILE A 1 88 ? -17.487 1.342 -7.676 1.00 78.69 88 ILE A N 1
ATOM 708 C CA . ILE A 1 88 ? -16.875 2.082 -6.558 1.00 78.69 88 ILE A CA 1
ATOM 709 C C . ILE A 1 88 ? -17.957 2.801 -5.728 1.00 78.69 88 ILE A C 1
ATOM 711 O O . ILE A 1 88 ? -17.756 3.096 -4.552 1.00 78.69 88 ILE A O 1
ATOM 715 N N . ARG A 1 89 ? -19.108 3.109 -6.339 1.00 80.38 89 ARG A N 1
ATOM 716 C CA . ARG A 1 89 ? -20.228 3.773 -5.666 1.00 80.38 89 ARG A CA 1
ATOM 717 C C . ARG A 1 89 ? -21.109 2.742 -4.978 1.00 80.38 89 ARG A C 1
ATOM 719 O O . ARG A 1 89 ? -21.720 1.926 -5.650 1.00 80.38 89 ARG A O 1
ATOM 726 N N . ILE A 1 90 ? -21.195 2.823 -3.660 1.00 80.69 90 ILE A N 1
ATOM 727 C CA . ILE A 1 90 ? -22.037 1.937 -2.861 1.00 80.69 90 ILE A CA 1
ATOM 728 C C . ILE A 1 90 ? -23.421 2.577 -2.731 1.00 80.69 90 ILE A C 1
ATOM 730 O O . ILE A 1 90 ? -23.538 3.679 -2.193 1.00 80.69 90 ILE A O 1
ATOM 734 N N . GLU A 1 91 ? -24.457 1.897 -3.221 1.00 86.94 91 GLU A N 1
ATOM 735 C CA . GLU A 1 91 ? -25.846 2.316 -3.023 1.00 86.94 91 GLU A CA 1
ATOM 736 C C . GLU A 1 91 ? -26.278 1.989 -1.577 1.00 86.94 91 GLU A C 1
ATOM 738 O O . GLU A 1 91 ? -26.118 0.841 -1.147 1.00 86.94 91 GLU A O 1
ATOM 743 N N . PRO A 1 92 ? -26.839 2.940 -0.802 1.00 87.69 92 PRO A N 1
ATOM 744 C CA . PRO A 1 92 ? -27.197 2.706 0.600 1.00 87.69 92 PRO A CA 1
ATOM 745 C C . PRO A 1 92 ? -28.139 1.515 0.829 1.00 87.69 92 PRO A C 1
ATOM 747 O O . PRO A 1 92 ? -27.972 0.785 1.804 1.00 87.69 92 PRO A O 1
ATOM 750 N N . ALA A 1 93 ? -29.095 1.285 -0.075 1.00 88.06 93 ALA A N 1
ATOM 751 C CA . ALA A 1 93 ? -30.035 0.168 0.032 1.00 88.06 93 ALA A CA 1
ATOM 752 C C . ALA A 1 93 ? -29.356 -1.201 -0.171 1.00 88.06 93 ALA A C 1
ATOM 754 O O . ALA A 1 93 ? -29.691 -2.174 0.506 1.00 88.06 93 ALA A O 1
ATOM 755 N N . GLU A 1 94 ? -28.379 -1.277 -1.080 1.00 85.75 94 GLU A N 1
ATOM 756 C CA . GLU A 1 94 ? -27.588 -2.490 -1.316 1.00 85.75 94 GLU A CA 1
ATOM 757 C C . GLU A 1 94 ? -26.677 -2.777 -0.119 1.00 85.75 94 GLU A C 1
ATOM 759 O O . GLU A 1 94 ? -26.638 -3.905 0.377 1.00 85.75 94 GLU A O 1
ATOM 764 N N . LEU A 1 95 ? -26.038 -1.733 0.421 1.00 85.94 95 LEU A N 1
ATOM 765 C CA . LEU A 1 95 ? -25.229 -1.827 1.632 1.00 85.94 95 LEU A CA 1
ATOM 766 C C . LEU A 1 95 ? -26.043 -2.336 2.826 1.00 85.94 95 LEU A C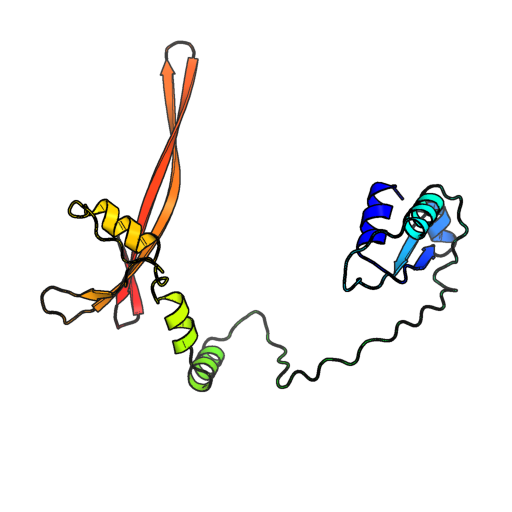 1
ATOM 768 O O . LEU A 1 95 ? -25.572 -3.197 3.564 1.00 85.94 95 LEU A O 1
ATOM 772 N N . GLU A 1 96 ? -27.267 -1.841 3.021 1.00 87.88 96 GLU A N 1
ATOM 773 C CA . GLU A 1 96 ? -28.135 -2.304 4.107 1.00 87.88 96 GLU A CA 1
ATOM 774 C C . GLU A 1 96 ? -28.456 -3.802 3.973 1.00 87.88 96 GLU A C 1
ATOM 776 O O . GLU A 1 96 ? -28.394 -4.548 4.956 1.00 87.88 96 GLU A O 1
ATOM 781 N N . ALA A 1 97 ? -28.756 -4.268 2.757 1.00 87.50 97 ALA A N 1
ATOM 782 C CA . ALA A 1 97 ? -29.013 -5.679 2.487 1.00 87.50 97 ALA A CA 1
ATOM 783 C C . ALA A 1 97 ? -27.767 -6.551 2.726 1.00 87.50 97 ALA A C 1
ATOM 785 O O . ALA A 1 97 ? -27.872 -7.629 3.319 1.00 87.50 97 ALA A O 1
ATOM 786 N N . GLU A 1 98 ? -26.582 -6.083 2.324 1.00 86.88 98 GLU A N 1
ATOM 787 C CA . GLU A 1 98 ? -25.319 -6.773 2.593 1.00 86.88 98 GLU A CA 1
ATOM 788 C C . GLU A 1 98 ? -24.986 -6.820 4.084 1.00 86.88 98 GLU A C 1
ATOM 790 O O . GLU A 1 98 ? -24.632 -7.885 4.592 1.00 86.88 98 GLU A O 1
ATOM 795 N N . ILE A 1 99 ? -25.156 -5.710 4.809 1.00 87.94 99 ILE A N 1
ATOM 796 C CA . ILE A 1 99 ? -24.954 -5.660 6.262 1.00 87.94 99 ILE A CA 1
ATOM 797 C C . ILE A 1 99 ? -25.907 -6.633 6.960 1.00 87.94 99 ILE A C 1
ATOM 799 O O . ILE A 1 99 ? -25.473 -7.361 7.851 1.00 87.94 99 ILE A O 1
ATOM 803 N N . LYS A 1 100 ? -27.177 -6.713 6.541 1.00 87.56 100 LYS A N 1
ATOM 804 C CA . LYS A 1 100 ? -28.135 -7.693 7.084 1.00 87.56 100 LYS A CA 1
ATOM 805 C C . LYS A 1 100 ? -27.719 -9.137 6.797 1.00 87.56 100 LYS A C 1
ATOM 807 O O . LYS A 1 100 ? -27.923 -10.003 7.643 1.00 87.56 100 LYS A O 1
ATOM 812 N N . LYS A 1 101 ? -27.147 -9.406 5.620 1.00 87.31 101 LYS A N 1
ATOM 813 C CA . LYS A 1 101 ? -26.779 -10.760 5.178 1.00 87.31 101 LYS A CA 1
ATOM 814 C C . LYS A 1 101 ? -25.468 -11.263 5.782 1.00 87.31 101 LYS A C 1
ATOM 816 O O . LYS A 1 101 ? -25.391 -12.424 6.175 1.00 87.31 101 LYS A O 1
ATOM 821 N N . TYR A 1 102 ? -24.436 -10.425 5.807 1.00 85.19 102 TYR A N 1
ATOM 822 C CA . TYR A 1 102 ? -23.081 -10.814 6.208 1.00 85.19 102 TYR A CA 1
ATOM 823 C C . TYR A 1 102 ? -22.718 -10.343 7.619 1.00 85.19 102 TYR A C 1
ATOM 825 O O . TYR A 1 102 ? -21.845 -10.936 8.252 1.00 85.19 102 TYR A O 1
ATOM 833 N N . GLY A 1 103 ? -23.409 -9.321 8.131 1.00 84.88 103 GLY A N 1
ATOM 834 C CA . GLY A 1 103 ? -23.113 -8.689 9.412 1.00 84.88 103 GLY A CA 1
ATOM 835 C C . GLY A 1 103 ? -21.848 -7.829 9.363 1.00 84.88 103 GLY A C 1
ATOM 836 O O . GLY A 1 103 ? -20.852 -8.180 8.735 1.00 84.88 103 GLY A O 1
ATOM 837 N N . LEU A 1 104 ? -21.853 -6.704 10.083 1.00 82.31 104 LEU A N 1
ATOM 838 C CA . LEU A 1 104 ? -20.656 -5.865 10.258 1.00 82.31 104 LEU A CA 1
ATOM 839 C C . LEU A 1 104 ? -20.031 -5.998 11.654 1.00 82.31 104 LEU A C 1
ATOM 841 O O . LEU A 1 104 ? -18.946 -5.479 11.901 1.00 82.31 104 LEU A O 1
ATOM 845 N N . ASN A 1 105 ? -20.690 -6.725 12.560 1.00 79.38 105 ASN A N 1
ATOM 846 C CA . ASN A 1 105 ? -20.358 -6.750 13.985 1.00 79.38 105 ASN A CA 1
ATOM 847 C C . ASN A 1 105 ? -18.910 -7.162 14.251 1.00 79.38 105 ASN A C 1
ATOM 849 O O . ASN A 1 105 ? -18.244 -6.518 15.047 1.00 79.38 105 ASN A O 1
ATO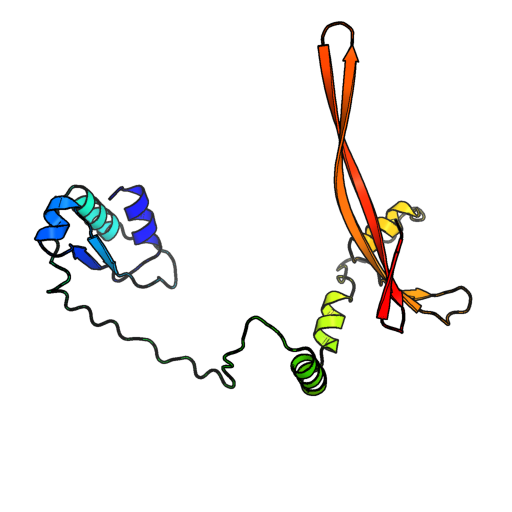M 853 N N . ALA A 1 106 ? -18.388 -8.184 13.566 1.00 77.56 106 ALA A N 1
ATOM 854 C CA . ALA A 1 106 ? -17.005 -8.619 13.763 1.00 77.56 106 ALA A CA 1
ATOM 855 C C . ALA A 1 106 ? -15.987 -7.531 13.369 1.00 77.56 106 ALA A C 1
ATOM 857 O O . ALA A 1 106 ? -15.038 -7.280 14.107 1.00 77.56 106 ALA A O 1
ATOM 858 N N . HIS A 1 107 ? -16.216 -6.851 12.241 1.00 75.19 107 HIS A N 1
ATOM 859 C CA . HIS A 1 107 ? -15.349 -5.770 11.762 1.00 75.19 107 HIS A CA 1
ATOM 860 C C . HIS A 1 107 ? -15.454 -4.523 12.641 1.00 75.19 107 HIS A C 1
ATOM 862 O O . HIS A 1 107 ? -14.432 -3.947 13.011 1.00 75.19 107 HIS A O 1
ATOM 868 N N . ILE A 1 108 ? -16.675 -4.125 13.016 1.00 76.75 108 ILE A N 1
ATOM 869 C CA . ILE A 1 108 ? -16.899 -3.026 13.962 1.00 76.75 108 ILE A CA 1
ATOM 870 C C . ILE A 1 108 ? -16.198 -3.347 15.275 1.00 76.75 108 ILE A C 1
ATOM 872 O O . ILE A 1 108 ? -15.395 -2.541 15.734 1.00 76.75 108 ILE A O 1
ATOM 876 N N . ASN A 1 109 ? -16.421 -4.541 15.828 1.00 74.75 109 ASN A N 1
ATOM 877 C CA . ASN A 1 109 ? -15.794 -4.982 17.067 1.00 74.75 109 ASN A CA 1
ATOM 878 C C . ASN A 1 109 ? -14.274 -4.918 16.967 1.00 74.75 109 ASN A C 1
ATOM 880 O O . ASN A 1 109 ? -13.650 -4.425 17.894 1.00 74.75 109 ASN A O 1
ATOM 884 N N . GLN A 1 110 ? -13.663 -5.323 15.856 1.00 72.88 110 GLN A N 1
ATOM 885 C CA . GLN A 1 110 ? -12.217 -5.187 15.675 1.00 72.88 110 GLN A CA 1
ATOM 886 C C . GLN A 1 110 ? -11.754 -3.719 15.648 1.00 72.88 110 GLN A C 1
ATOM 888 O O . GLN A 1 110 ? -10.688 -3.408 16.170 1.00 72.88 110 GLN A O 1
ATOM 893 N N . MET A 1 111 ? -12.543 -2.814 15.062 1.00 67.06 111 MET A N 1
ATOM 894 C CA . MET A 1 111 ? -12.221 -1.383 14.989 1.00 67.06 111 MET A CA 1
ATOM 895 C C . MET A 1 111 ? -12.417 -0.634 16.313 1.00 67.06 111 MET A C 1
ATOM 897 O O . MET A 1 111 ? -11.746 0.377 16.534 1.00 67.06 111 MET A O 1
ATOM 901 N N . VAL A 1 112 ? -13.355 -1.080 17.154 1.00 67.94 112 VAL A N 1
ATOM 902 C CA . VAL A 1 112 ? -13.699 -0.420 18.428 1.00 67.94 112 VAL A CA 1
ATOM 903 C C . VAL A 1 112 ? -13.131 -1.130 19.654 1.00 67.94 112 VAL A C 1
ATOM 905 O O . VAL A 1 112 ? -13.076 -0.531 20.727 1.00 67.94 112 VAL A O 1
ATOM 908 N N . SER A 1 113 ? -12.698 -2.387 19.521 1.00 68.38 113 SER A N 1
ATOM 909 C CA . SER A 1 113 ? -12.045 -3.100 20.617 1.00 68.38 113 SER A CA 1
ATOM 910 C C . SER A 1 113 ? -10.691 -2.459 20.901 1.00 68.38 113 SER A C 1
ATOM 912 O O . SER A 1 113 ? -9.905 -2.261 19.969 1.00 68.38 113 SER A O 1
ATOM 914 N N . PRO A 1 114 ? -10.390 -2.144 22.172 1.00 65.44 114 PRO A N 1
ATOM 915 C CA . PRO A 1 114 ? -9.086 -1.622 22.528 1.00 65.44 114 PRO A CA 1
ATOM 916 C C . PRO A 1 114 ? -8.008 -2.643 22.171 1.00 65.44 114 PRO A C 1
ATOM 918 O O . PRO A 1 114 ? -8.207 -3.855 22.299 1.00 65.44 114 PRO A O 1
ATOM 921 N N . MET A 1 115 ? -6.852 -2.147 21.734 1.00 65.44 115 MET A N 1
ATOM 922 C CA . MET A 1 115 ? -5.705 -3.010 21.476 1.00 65.44 115 MET A CA 1
ATOM 923 C C . MET A 1 115 ? -5.364 -3.751 22.772 1.00 65.44 115 MET A C 1
ATOM 925 O O . MET A 1 115 ? -5.200 -3.125 23.820 1.00 65.44 115 MET A O 1
ATOM 929 N N . SER A 1 116 ? -5.284 -5.082 22.729 1.00 63.12 116 SER A N 1
ATOM 930 C CA . SER A 1 116 ? -4.918 -5.860 23.909 1.00 63.12 116 SER A CA 1
ATOM 931 C C . SER A 1 116 ? -3.481 -5.517 24.294 1.00 63.12 116 SER A C 1
ATOM 933 O O . SER A 1 116 ? -2.546 -5.923 23.601 1.00 63.12 116 SER A O 1
ATOM 935 N N . LEU A 1 117 ? -3.290 -4.772 25.386 1.00 60.28 117 LEU A N 1
ATOM 936 C CA . LEU A 1 117 ? -1.963 -4.630 25.968 1.00 60.28 117 LEU A CA 1
ATOM 937 C C . LEU A 1 117 ? -1.522 -6.013 26.454 1.00 60.28 117 LEU A C 1
ATOM 939 O O . LEU A 1 117 ? -2.187 -6.636 27.281 1.00 60.28 117 LEU A O 1
ATOM 943 N N . THR A 1 118 ? -0.392 -6.489 25.939 1.00 60.03 118 THR A N 1
ATOM 944 C CA . THR A 1 118 ? 0.248 -7.737 26.376 1.00 60.03 118 THR A CA 1
ATOM 945 C C . THR A 1 118 ? 0.700 -7.676 27.837 1.00 60.03 118 THR A C 1
ATOM 947 O O . THR A 1 118 ? 0.917 -8.714 28.455 1.00 60.03 118 THR A O 1
ATOM 950 N N . GLU A 1 119 ? 0.799 -6.473 28.411 1.00 60.84 119 GLU A N 1
ATOM 951 C CA . GLU A 1 119 ? 1.283 -6.227 29.766 1.00 60.84 119 GLU A CA 1
ATOM 952 C C . GLU A 1 119 ? 0.286 -5.391 30.580 1.00 60.84 119 GLU A C 1
ATOM 954 O O . GLU A 1 119 ? -0.196 -4.344 30.145 1.00 60.84 119 GLU A O 1
ATOM 959 N N . LYS A 1 120 ? -0.012 -5.841 31.806 1.00 66.81 120 LYS A N 1
ATOM 960 C CA . LYS A 1 120 ? -0.811 -5.081 32.776 1.00 66.81 120 LYS A CA 1
ATOM 961 C C . LYS A 1 120 ? 0.107 -4.130 33.544 1.00 66.81 120 LYS A C 1
ATOM 963 O O . LYS A 1 120 ? 0.838 -4.563 34.431 1.00 66.81 120 LYS A O 1
ATOM 968 N N . ILE A 1 121 ? 0.049 -2.839 33.232 1.00 66.62 121 ILE A N 1
ATOM 969 C CA . ILE A 1 121 ? 0.834 -1.806 33.922 1.00 66.62 121 ILE A CA 1
ATOM 970 C C . ILE A 1 121 ? 0.002 -1.223 35.070 1.00 66.62 121 ILE A C 1
ATOM 972 O O . ILE A 1 121 ? -1.100 -0.724 34.849 1.00 66.62 121 ILE A O 1
ATOM 976 N N . LYS A 1 122 ? 0.533 -1.252 36.301 1.00 77.12 122 LYS A N 1
ATOM 977 C CA . LYS A 1 122 ? -0.044 -0.534 37.449 1.00 77.12 122 LYS A CA 1
ATOM 978 C C . LYS A 1 122 ? 0.788 0.725 37.714 1.00 77.12 122 LYS A C 1
ATOM 980 O O . LYS A 1 122 ? 1.940 0.594 38.127 1.00 77.12 122 LYS A O 1
ATOM 985 N N . PRO A 1 123 ? 0.254 1.933 37.474 1.00 76.38 123 PRO A N 1
ATOM 986 C CA . PRO A 1 123 ? 1.016 3.154 37.685 1.00 76.38 123 PRO A CA 1
ATOM 987 C C . PRO A 1 123 ? 1.281 3.376 39.182 1.00 76.38 123 PRO A C 1
ATOM 989 O O . PRO A 1 123 ? 0.431 3.093 40.025 1.00 76.38 123 PRO A O 1
ATOM 992 N N . ILE A 1 124 ? 2.467 3.899 39.508 1.00 86.44 124 ILE A N 1
ATOM 993 C CA . ILE A 1 124 ? 2.897 4.189 40.892 1.00 86.44 124 ILE A CA 1
ATOM 994 C C . ILE A 1 124 ? 2.104 5.371 41.490 1.00 86.44 124 ILE A C 1
ATOM 996 O O . ILE A 1 124 ? 2.010 5.513 42.705 1.00 86.44 124 ILE A O 1
ATOM 1000 N N . MET A 1 125 ? 1.491 6.198 40.638 1.00 85.44 125 MET A N 1
ATOM 1001 C CA . MET A 1 125 ? 0.644 7.331 41.016 1.00 85.44 125 MET A CA 1
ATOM 1002 C C . MET A 1 125 ? -0.672 7.336 40.221 1.00 85.44 125 MET A C 1
ATOM 1004 O O . MET A 1 125 ? -0.697 6.815 39.101 1.00 85.44 125 MET A O 1
ATOM 1008 N N . PRO A 1 126 ? -1.752 7.949 40.742 1.00 84.25 126 PRO A N 1
ATOM 1009 C CA . PRO A 1 126 ? -2.995 8.116 39.993 1.00 84.25 126 PRO A CA 1
ATOM 1010 C C . PRO A 1 126 ? -2.770 8.850 38.665 1.00 84.25 126 PRO A C 1
ATOM 1012 O O . PRO A 1 126 ? -2.051 9.852 38.601 1.00 84.25 126 PRO A O 1
ATOM 1015 N N . LEU A 1 127 ? -3.394 8.355 37.594 1.00 80.88 127 LEU A N 1
ATOM 1016 C CA . LEU A 1 127 ? -3.336 9.003 36.287 1.00 80.88 127 LEU A CA 1
ATOM 1017 C C . LEU A 1 127 ? -4.074 10.344 36.330 1.00 80.88 127 LEU A C 1
ATOM 1019 O O . LEU A 1 127 ? -5.191 10.440 36.834 1.00 80.88 127 LEU A O 1
ATOM 1023 N N . ARG A 1 128 ? -3.455 11.385 35.766 1.00 85.06 128 ARG A N 1
ATOM 1024 C CA . ARG A 1 128 ? -4.111 12.682 35.562 1.00 85.06 128 ARG A CA 1
ATOM 1025 C C . ARG A 1 128 ? -5.091 12.586 34.391 1.00 85.06 128 ARG A C 1
ATOM 1027 O O . ARG A 1 128 ? -4.882 11.783 33.484 1.00 85.06 128 ARG A O 1
ATOM 1034 N N . HIS A 1 129 ? -6.090 13.470 34.351 1.00 80.50 129 HIS A N 1
ATOM 1035 C CA . HIS A 1 129 ? -7.074 13.540 33.258 1.00 80.50 129 HIS A CA 1
ATOM 1036 C C . HIS A 1 129 ? -6.426 13.580 31.862 1.00 80.50 129 HIS A C 1
ATOM 1038 O O . HIS A 1 129 ? -6.889 12.895 30.956 1.00 80.50 129 HIS A O 1
ATOM 1044 N N . GLY A 1 130 ? -5.301 14.289 31.702 1.00 78.44 130 GLY A N 1
ATOM 1045 C CA . GLY A 1 130 ? -4.553 14.314 30.439 1.00 78.44 130 GLY A CA 1
ATOM 1046 C C . GLY A 1 130 ? -3.999 12.947 30.016 1.00 78.44 130 GLY A C 1
ATOM 1047 O O . GLY A 1 130 ? -4.054 12.606 28.839 1.00 78.44 130 GLY A O 1
ATOM 1048 N N . HIS A 1 131 ? -3.534 12.124 30.964 1.00 82.00 131 HIS A N 1
ATOM 1049 C CA . HIS A 1 131 ? -3.065 10.767 30.662 1.00 82.00 131 HIS A CA 1
ATOM 1050 C C . HIS A 1 131 ? -4.223 9.869 30.209 1.00 82.00 131 HIS A C 1
ATOM 1052 O O . HIS A 1 131 ? -4.072 9.102 29.263 1.00 82.00 131 HIS A O 1
ATOM 1058 N N . LEU A 1 132 ? -5.386 9.982 30.860 1.00 80.12 132 LEU A N 1
ATOM 1059 C CA . LEU A 1 132 ? -6.586 9.228 30.487 1.00 80.12 132 LEU A CA 1
ATOM 1060 C C . LEU A 1 132 ? -7.090 9.628 29.097 1.00 80.12 132 LEU A C 1
ATOM 1062 O O . LEU A 1 132 ? -7.381 8.755 28.282 1.00 80.12 132 LEU A O 1
ATOM 1066 N N . ALA A 1 133 ? -7.117 10.930 28.800 1.00 77.62 133 ALA A N 1
ATOM 1067 C CA . ALA A 1 133 ? -7.467 11.440 27.477 1.00 77.62 133 ALA A CA 1
ATOM 1068 C C . ALA A 1 133 ? -6.517 10.905 26.394 1.00 77.62 133 ALA A C 1
ATOM 1070 O O . ALA A 1 133 ? -6.967 10.506 25.322 1.00 77.62 133 ALA A O 1
ATOM 1071 N N . GLN A 1 134 ? -5.215 10.826 26.686 1.00 79.06 134 GLN A N 1
ATOM 1072 C CA . GLN A 1 134 ? -4.228 10.266 25.764 1.00 79.06 134 GLN A CA 1
ATOM 1073 C C . GLN A 1 134 ? -4.414 8.755 25.555 1.00 79.06 134 GLN A C 1
ATOM 1075 O O . GLN A 1 134 ? -4.377 8.297 24.418 1.00 79.06 134 GLN A O 1
ATOM 1080 N N . LEU A 1 135 ? -4.663 7.978 26.615 1.00 80.44 135 LEU A N 1
ATOM 1081 C CA . LEU A 1 135 ? -4.944 6.539 26.501 1.00 80.44 135 LEU A CA 1
ATOM 1082 C C . LEU A 1 135 ? -6.202 6.266 25.668 1.00 80.44 135 LEU A C 1
ATOM 1084 O O . LEU A 1 135 ? -6.197 5.376 24.816 1.00 80.44 135 LEU A O 1
ATOM 1088 N N . LEU A 1 136 ? -7.253 7.062 25.873 1.00 79.19 136 LEU A N 1
ATOM 1089 C CA . LEU A 1 136 ? -8.479 7.005 25.082 1.00 79.19 136 LEU A CA 1
ATOM 1090 C C . LEU A 1 136 ? -8.222 7.381 23.613 1.00 79.19 136 LEU A C 1
ATOM 1092 O O . LEU A 1 136 ? -8.687 6.689 22.710 1.00 79.19 136 LEU A O 1
ATOM 1096 N N . ALA A 1 137 ? -7.435 8.428 23.356 1.00 76.56 137 ALA A N 1
ATOM 1097 C CA . ALA A 1 137 ? -7.094 8.849 21.998 1.00 76.56 137 ALA A CA 1
ATOM 1098 C C . ALA A 1 137 ? -6.183 7.869 21.248 1.00 76.56 137 ALA A C 1
ATOM 1100 O O . ALA A 1 137 ? -6.252 7.768 20.025 1.00 76.56 137 ALA A O 1
ATOM 1101 N N . CYS A 1 138 ? -5.369 7.104 21.974 1.00 76.12 138 CYS A N 1
ATOM 1102 C CA . CYS A 1 138 ? -4.570 6.016 21.418 1.00 76.12 138 CYS A CA 1
ATOM 1103 C C . CYS A 1 138 ? -5.366 4.709 21.228 1.00 76.12 138 CYS A C 1
ATOM 1105 O O . CYS A 1 138 ? -4.801 3.737 20.731 1.00 76.12 138 CYS A O 1
ATOM 1107 N N . GLY A 1 139 ? -6.644 4.647 21.632 1.00 74.69 139 GLY A N 1
ATOM 1108 C CA . GLY A 1 139 ? -7.452 3.422 21.560 1.00 74.69 139 GLY A CA 1
ATOM 1109 C C . GLY A 1 139 ? -6.993 2.321 22.525 1.00 74.69 139 GLY A C 1
ATOM 1110 O O . GLY A 1 139 ? -7.193 1.137 22.259 1.00 74.69 139 GLY A O 1
ATOM 1111 N N . MET A 1 140 ? -6.344 2.698 23.632 1.00 76.19 140 MET A N 1
ATOM 1112 C CA . MET A 1 140 ? -5.795 1.775 24.638 1.00 76.19 140 MET A CA 1
ATOM 1113 C C . MET A 1 140 ? -6.761 1.501 25.802 1.00 76.19 140 MET A C 1
ATOM 1115 O O . MET A 1 140 ? -6.412 0.800 26.748 1.00 76.19 140 MET A O 1
ATOM 1119 N N . MET A 1 141 ? -7.967 2.064 25.755 1.00 75.44 141 MET A N 1
ATOM 1120 C CA . MET A 1 141 ? -9.011 1.919 26.770 1.00 75.44 141 MET A CA 1
ATOM 1121 C C . MET A 1 141 ? -10.357 1.686 26.082 1.00 75.44 141 MET A C 1
ATOM 1123 O O . MET A 1 141 ? -10.553 2.121 24.946 1.00 75.44 141 MET A O 1
ATOM 1127 N N . ASN A 1 142 ? -11.281 0.993 26.753 1.00 70.62 142 ASN A N 1
ATOM 1128 C CA . ASN A 1 142 ? -12.645 0.853 26.259 1.00 70.62 142 ASN A CA 1
ATOM 1129 C C . ASN A 1 142 ? -13.298 2.239 26.197 1.00 70.62 142 ASN A C 1
ATOM 1131 O O . ASN A 1 142 ? -13.379 2.954 27.189 1.00 70.62 142 ASN A O 1
ATOM 1135 N N . GLY A 1 143 ? -13.756 2.624 25.011 1.00 76.25 143 GLY A N 1
ATOM 1136 C CA . GLY A 1 143 ? -14.359 3.933 24.779 1.00 76.25 143 GLY A CA 1
ATOM 1137 C C . GLY A 1 143 ? -15.744 4.115 25.400 1.00 76.25 143 GLY A C 1
ATOM 1138 O O . GLY A 1 143 ? -16.365 5.136 25.162 1.00 76.25 143 GLY A O 1
ATOM 1139 N N . ILE A 1 144 ? -16.274 3.140 26.139 1.00 83.69 144 ILE A N 1
ATOM 1140 C CA . ILE A 1 144 ? -17.647 3.199 26.647 1.00 83.69 144 ILE A CA 1
ATOM 1141 C C . ILE A 1 144 ? -17.662 4.010 27.942 1.00 83.69 144 ILE A C 1
ATOM 1143 O O . ILE A 1 144 ? -17.034 3.617 28.925 1.00 83.69 144 ILE A O 1
ATOM 1147 N N . VAL A 1 145 ? -18.388 5.125 27.939 1.00 82.12 145 VAL A N 1
ATOM 1148 C CA . VAL A 1 145 ? -18.636 5.949 29.128 1.00 82.12 145 VAL A CA 1
ATOM 1149 C C . VAL A 1 145 ? -20.126 5.981 29.423 1.00 82.12 145 VAL A C 1
ATOM 1151 O O . VAL A 1 145 ? -20.935 5.972 28.502 1.00 82.12 145 VAL A O 1
ATOM 1154 N N . PHE A 1 146 ? -20.477 6.038 30.700 1.00 83.62 146 PHE A N 1
ATOM 1155 C CA . PHE A 1 146 ? -21.860 6.075 31.159 1.00 83.62 146 PHE A CA 1
ATOM 1156 C C . PHE A 1 146 ? -22.154 7.408 31.845 1.00 83.62 146 PHE A C 1
ATOM 1158 O O . PHE A 1 146 ? -21.248 8.081 32.350 1.00 83.62 146 PHE A O 1
ATOM 1165 N N . ASP A 1 147 ? -23.427 7.797 31.853 1.00 83.75 147 ASP A N 1
ATOM 1166 C CA . ASP A 1 147 ? -23.901 8.881 32.703 1.00 83.75 147 ASP A CA 1
ATOM 1167 C C . ASP A 1 147 ? -23.909 8.461 34.185 1.00 83.75 147 ASP A C 1
ATOM 1169 O O . ASP A 1 147 ? -23.556 7.340 34.549 1.00 83.75 147 ASP A O 1
ATOM 1173 N N . LYS A 1 148 ? -24.288 9.384 35.077 1.00 83.75 148 LYS A N 1
ATOM 1174 C CA . LYS A 1 148 ? -24.295 9.123 36.527 1.00 83.75 148 LYS A CA 1
ATOM 1175 C C . LYS A 1 148 ? -25.226 7.976 36.937 1.00 83.75 148 LYS A C 1
ATOM 1177 O O . LYS A 1 148 ? -24.999 7.388 37.990 1.00 83.75 148 LYS A O 1
ATOM 1182 N N . ASP A 1 149 ? -26.245 7.696 36.127 1.00 87.88 149 ASP A N 1
ATOM 1183 C CA . ASP A 1 149 ? -27.296 6.721 36.414 1.00 87.88 149 ASP A CA 1
ATOM 1184 C C . ASP A 1 149 ? -27.114 5.398 35.645 1.00 87.88 149 ASP A C 1
ATOM 1186 O O . ASP A 1 149 ? -27.975 4.524 35.738 1.00 87.88 149 ASP A O 1
ATOM 1190 N N . ASP A 1 150 ? -26.007 5.242 34.908 1.00 84.12 150 ASP A N 1
ATOM 1191 C CA . ASP A 1 150 ? -25.658 4.061 34.103 1.00 84.12 150 ASP A CA 1
ATOM 1192 C C . ASP A 1 150 ? -26.662 3.731 32.975 1.00 84.12 150 ASP A C 1
ATOM 1194 O O . ASP A 1 150 ? -26.836 2.578 32.582 1.00 84.12 150 ASP A O 1
ATOM 1198 N N . ARG A 1 151 ? -27.364 4.743 32.445 1.00 84.44 151 ARG A N 1
ATOM 1199 C CA . ARG A 1 151 ? -28.460 4.567 31.469 1.00 84.44 151 ARG A CA 1
ATOM 1200 C C . ARG A 1 151 ? -28.083 4.914 30.043 1.00 84.44 151 ARG A C 1
ATOM 1202 O O . ARG A 1 151 ? -28.544 4.247 29.122 1.00 84.44 151 ARG A O 1
ATOM 1209 N N . ASN A 1 152 ? -27.267 5.948 29.862 1.00 84.12 152 ASN A N 1
ATOM 1210 C CA . ASN A 1 152 ? -26.960 6.502 28.545 1.00 84.12 152 ASN A CA 1
ATOM 1211 C C . ASN A 1 152 ? -25.483 6.256 28.196 1.00 84.12 152 ASN A C 1
ATOM 1213 O O . ASN A 1 152 ? -24.651 7.141 28.418 1.00 84.12 152 ASN A O 1
ATOM 1217 N N . PRO A 1 153 ? -25.119 5.057 27.695 1.00 87.19 153 PRO 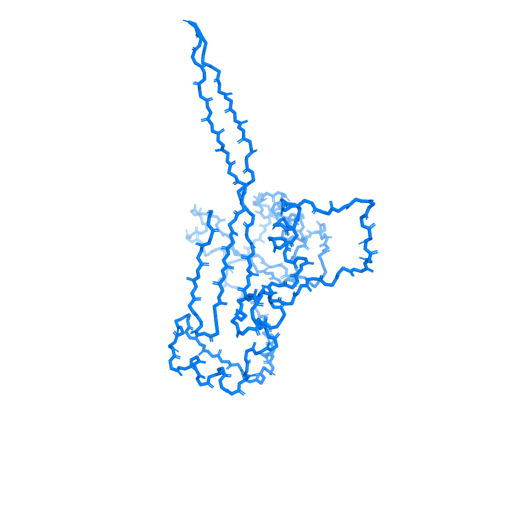A N 1
ATOM 1218 C CA . PRO A 1 153 ? -23.754 4.786 27.281 1.00 87.19 153 PRO A CA 1
ATOM 1219 C C . PRO A 1 153 ? -23.410 5.564 26.012 1.00 87.19 153 PRO A C 1
ATOM 1221 O O . PRO A 1 153 ? -24.145 5.541 25.025 1.00 87.19 153 PRO A O 1
ATOM 1224 N N . LEU A 1 154 ? -22.240 6.188 26.018 1.00 85.50 154 LEU A N 1
ATOM 1225 C CA . LEU A 1 154 ? -21.621 6.789 24.847 1.00 85.50 154 LEU A CA 1
ATOM 1226 C C . LEU A 1 154 ? -20.390 5.976 24.454 1.00 85.50 154 LEU A C 1
ATOM 1228 O O . LEU A 1 154 ? -19.560 5.639 25.299 1.00 85.50 154 LEU A O 1
ATOM 1232 N N . VAL A 1 155 ? -20.245 5.703 23.159 1.00 86.25 155 VAL A N 1
ATOM 1233 C CA . VAL A 1 155 ? -19.017 5.141 22.589 1.00 86.25 155 VAL A CA 1
ATOM 1234 C C . VAL A 1 155 ? -18.114 6.289 22.172 1.00 86.25 155 VAL A C 1
ATOM 1236 O O . VAL A 1 155 ? -18.395 7.020 21.227 1.00 86.25 155 VAL A O 1
ATOM 1239 N N . VAL A 1 156 ? -17.010 6.439 22.883 1.00 83.00 156 VAL A N 1
ATOM 1240 C CA . VAL A 1 156 ? -16.085 7.556 22.780 1.00 83.00 156 VAL A CA 1
ATOM 1241 C C . VAL A 1 156 ? -14.780 7.108 22.136 1.00 83.00 156 VAL A C 1
ATOM 1243 O O . VAL A 1 156 ? -14.152 6.137 22.552 1.00 83.00 156 VAL A O 1
ATOM 1246 N N . LYS A 1 157 ? -14.327 7.855 21.134 1.00 81.56 157 LYS A N 1
ATOM 1247 C CA . LYS A 1 157 ? -13.043 7.661 20.470 1.00 81.56 157 LYS A CA 1
ATOM 1248 C C . LYS A 1 157 ? -12.290 8.979 20.427 1.00 81.56 157 LYS A C 1
ATOM 1250 O O . LYS A 1 157 ? -12.744 9.949 19.822 1.00 81.56 157 LYS A O 1
ATOM 1255 N N . GLY A 1 158 ? -11.121 9.005 21.058 1.00 78.12 158 GLY A N 1
ATOM 1256 C CA . GLY A 1 158 ? -10.220 10.142 20.940 1.00 78.12 158 GLY A CA 1
ATOM 1257 C C . GLY A 1 158 ? -9.401 10.070 19.651 1.00 78.12 158 GLY A C 1
ATOM 1258 O O . GLY A 1 158 ? -9.126 8.992 19.125 1.00 78.12 158 GLY A O 1
ATOM 1259 N N . ILE A 1 159 ? -8.996 11.229 19.150 1.00 79.00 159 ILE A N 1
ATOM 1260 C CA . ILE A 1 159 ? -8.076 11.388 18.029 1.00 79.00 159 ILE A CA 1
ATOM 1261 C C . ILE A 1 159 ? -7.003 12.378 18.462 1.00 79.00 159 ILE A C 1
ATOM 1263 O O . ILE A 1 159 ? -7.310 13.485 18.901 1.00 79.00 159 ILE A O 1
ATOM 1267 N N . THR A 1 160 ? -5.744 11.995 18.288 1.00 78.12 160 THR A N 1
ATOM 1268 C CA . THR A 1 160 ? -4.597 12.867 18.543 1.00 78.12 160 THR A CA 1
ATOM 1269 C C . THR A 1 160 ? -4.090 13.441 17.227 1.00 78.12 160 THR A C 1
ATOM 1271 O O . THR A 1 160 ? -3.775 12.691 16.303 1.00 78.12 160 THR A O 1
ATOM 1274 N N . ARG A 1 161 ? -3.979 14.769 17.129 1.00 81.06 161 ARG A N 1
ATOM 1275 C CA . ARG A 1 161 ? -3.389 15.456 15.973 1.00 81.06 161 ARG A CA 1
ATOM 1276 C C . ARG A 1 161 ? -2.239 16.346 16.416 1.00 81.06 161 ARG A C 1
ATOM 1278 O O . ARG A 1 161 ? -2.362 17.115 17.366 1.00 81.06 161 ARG A O 1
ATOM 1285 N N . LYS A 1 162 ? -1.120 16.259 15.699 1.00 85.25 162 LYS A N 1
ATOM 1286 C CA . LYS A 1 162 ? -0.015 17.208 15.832 1.00 85.25 162 LYS A CA 1
ATOM 1287 C C . LYS A 1 162 ? -0.374 18.480 15.062 1.00 85.25 162 LYS A C 1
ATOM 1289 O O . LYS A 1 162 ? -0.650 18.409 13.868 1.00 85.25 162 LYS A O 1
ATOM 1294 N N . VAL A 1 163 ? -0.367 19.616 15.744 1.00 86.81 163 VAL A N 1
ATOM 1295 C CA . VAL A 1 163 ? -0.586 20.947 15.177 1.00 86.81 163 VAL A CA 1
ATOM 1296 C C . VAL A 1 163 ? 0.658 21.780 15.455 1.00 86.81 163 VAL A C 1
ATOM 1298 O O . VAL A 1 163 ? 1.145 21.792 16.581 1.00 86.81 163 VAL A O 1
ATOM 1301 N N . VAL A 1 164 ? 1.191 22.453 14.440 1.00 87.94 164 VAL A N 1
ATOM 1302 C CA . VAL A 1 164 ? 2.343 23.349 14.595 1.00 87.94 164 VAL A CA 1
ATOM 1303 C C . VAL A 1 164 ? 1.807 24.769 14.747 1.00 87.94 164 VAL A C 1
ATOM 1305 O O . VAL A 1 164 ? 1.189 25.296 13.824 1.00 87.94 164 VAL A O 1
ATOM 1308 N N . GLU A 1 165 ? 1.991 25.376 15.919 1.00 86.69 165 GLU A N 1
ATOM 1309 C CA . GLU A 1 165 ? 1.720 26.801 16.126 1.00 86.69 165 GLU A CA 1
ATOM 1310 C C . GLU A 1 165 ? 2.987 27.597 15.792 1.00 86.69 165 GLU A C 1
ATOM 1312 O O . GLU A 1 165 ? 4.011 27.456 16.460 1.00 86.69 165 GLU A O 1
ATOM 1317 N N . THR A 1 166 ? 2.919 28.456 14.775 1.00 85.12 166 THR A N 1
ATOM 1318 C CA . THR A 1 166 ? 4.018 29.358 14.411 1.00 85.12 166 THR A CA 1
ATOM 1319 C C . THR A 1 166 ? 3.768 30.744 14.998 1.00 85.12 166 THR A C 1
ATOM 1321 O O . THR A 1 166 ? 2.740 31.365 14.729 1.00 85.12 166 THR A O 1
ATOM 1324 N N . ARG A 1 167 ? 4.718 31.258 15.782 1.00 84.62 167 ARG A N 1
ATOM 1325 C CA . ARG A 1 167 ? 4.719 32.634 16.298 1.00 84.62 167 ARG A CA 1
ATOM 1326 C C . ARG A 1 167 ? 5.902 33.393 15.719 1.00 84.62 167 ARG A C 1
ATOM 1328 O O . ARG A 1 167 ? 7.006 32.861 15.647 1.00 84.62 167 ARG A O 1
ATOM 1335 N N . ILE A 1 168 ? 5.663 34.631 15.298 1.00 80.88 168 ILE A N 1
ATOM 1336 C CA . ILE A 1 168 ? 6.705 35.519 14.781 1.00 80.88 168 ILE A CA 1
ATOM 1337 C C . ILE A 1 168 ? 6.913 36.618 15.814 1.00 80.88 168 ILE A C 1
ATOM 1339 O O . ILE A 1 168 ? 6.062 37.492 15.970 1.00 80.88 168 ILE A O 1
ATOM 1343 N N . GLU A 1 169 ? 8.037 36.567 16.517 1.00 83.81 169 GLU A N 1
ATOM 1344 C CA . GLU A 1 169 ? 8.484 37.667 17.367 1.00 83.81 169 GLU A CA 1
ATOM 1345 C C . GLU A 1 169 ? 9.331 38.611 16.506 1.00 83.81 169 GLU A C 1
ATOM 1347 O O . GLU A 1 169 ? 10.316 38.193 15.885 1.00 83.81 169 GLU A O 1
ATOM 1352 N N . LYS A 1 170 ? 8.907 39.876 16.414 1.00 71.62 170 LYS A N 1
ATOM 1353 C CA . LYS A 1 170 ? 9.680 40.942 15.772 1.00 71.62 170 LYS A CA 1
ATOM 1354 C C . LYS A 1 170 ? 10.455 41.684 16.846 1.00 71.62 170 LYS A C 1
ATOM 1356 O O . LYS A 1 170 ? 9.843 42.321 17.696 1.00 71.62 170 LYS A O 1
ATOM 1361 N N . ASP A 1 171 ? 11.773 41.594 16.769 1.00 71.81 171 ASP A N 1
ATOM 1362 C CA . ASP A 1 171 ? 12.697 42.444 17.514 1.00 71.81 171 ASP A CA 1
ATOM 1363 C C . ASP A 1 171 ? 13.404 43.362 16.504 1.00 71.81 171 ASP A C 1
ATOM 1365 O O . ASP A 1 171 ? 13.552 42.965 15.344 1.00 71.81 171 ASP A O 1
ATOM 1369 N N . ASP A 1 172 ? 13.803 44.569 16.911 1.00 67.44 172 ASP A N 1
ATOM 1370 C CA . ASP A 1 172 ? 13.964 45.783 16.075 1.00 67.44 172 ASP A CA 1
ATOM 1371 C C . ASP A 1 172 ? 14.767 45.646 14.753 1.00 67.44 172 ASP A C 1
ATOM 1373 O O . ASP A 1 172 ? 14.630 46.490 13.869 1.00 67.44 172 ASP A O 1
ATOM 1377 N N . CYS A 1 173 ? 15.538 44.567 14.545 1.00 64.00 173 CYS A N 1
ATOM 1378 C CA . CYS A 1 173 ? 16.224 44.254 13.279 1.00 64.00 173 CYS A CA 1
ATOM 1379 C C . CYS A 1 173 ? 16.200 42.765 12.841 1.00 64.00 173 CYS A C 1
ATOM 1381 O O . CYS A 1 173 ? 16.892 42.412 11.881 1.00 64.00 173 CYS A O 1
ATOM 1383 N N . LYS A 1 174 ? 15.469 41.856 13.513 1.00 69.19 174 LYS A N 1
ATOM 1384 C CA . LYS A 1 174 ? 15.433 40.413 13.174 1.00 69.19 174 LYS A CA 1
ATOM 1385 C C . LYS A 1 174 ? 14.054 39.790 13.428 1.00 69.19 174 LYS A C 1
ATOM 1387 O O . LYS A 1 174 ? 13.488 39.922 14.507 1.00 69.19 174 LYS A O 1
ATOM 1392 N N . ASN A 1 175 ? 13.554 39.027 12.454 1.00 78.62 175 ASN A N 1
ATOM 1393 C CA . ASN A 1 175 ? 12.362 38.193 12.631 1.00 78.62 175 ASN A CA 1
ATOM 1394 C C . ASN A 1 175 ? 12.768 36.851 13.254 1.00 78.62 175 ASN A C 1
ATOM 1396 O O . ASN A 1 175 ? 13.523 36.094 12.639 1.00 78.62 175 ASN A O 1
ATOM 1400 N N . ARG A 1 176 ? 12.251 36.531 14.444 1.00 80.00 176 ARG A N 1
ATOM 1401 C CA . ARG A 1 176 ? 12.394 35.207 15.061 1.00 80.00 176 ARG A CA 1
ATOM 1402 C C . ARG A 1 176 ? 11.116 34.406 14.824 1.00 80.00 176 ARG A C 1
ATOM 1404 O O . ARG A 1 176 ? 10.054 34.760 15.329 1.00 80.00 176 ARG A O 1
ATOM 1411 N N . ILE A 1 177 ? 11.224 33.327 14.053 1.00 84.44 177 ILE A N 1
ATOM 1412 C CA . ILE A 1 177 ? 10.132 32.370 13.843 1.00 84.44 177 ILE A CA 1
ATOM 1413 C C . ILE A 1 177 ? 10.260 31.282 14.912 1.00 84.44 177 ILE A C 1
ATOM 1415 O O . ILE A 1 177 ? 11.294 30.621 15.004 1.00 84.44 177 ILE A O 1
ATOM 1419 N N . ILE A 1 178 ? 9.230 31.125 15.739 1.00 84.50 178 ILE A N 1
ATOM 1420 C CA . ILE A 1 178 ? 9.131 30.090 16.769 1.00 84.50 178 ILE A CA 1
ATOM 1421 C C . ILE A 1 178 ? 8.034 29.122 16.339 1.00 84.50 178 ILE A C 1
ATOM 1423 O O . ILE A 1 178 ? 6.860 29.485 16.307 1.00 84.50 178 ILE A O 1
ATOM 1427 N N . GLU A 1 179 ? 8.415 27.891 16.022 1.00 89.31 179 GLU A N 1
ATOM 1428 C CA . GLU A 1 179 ? 7.483 26.793 15.772 1.00 89.31 179 GLU A CA 1
ATOM 1429 C C . GLU A 1 179 ? 7.326 25.976 17.053 1.00 89.31 179 GLU A C 1
ATOM 1431 O O . GLU A 1 179 ? 8.303 25.494 17.626 1.00 89.31 179 GLU A O 1
ATOM 1436 N N . THR A 1 180 ? 6.091 25.856 17.533 1.00 87.62 180 THR A N 1
ATOM 1437 C CA . THR A 1 180 ? 5.754 25.057 18.711 1.00 87.62 180 THR A CA 1
ATOM 1438 C C . THR A 1 180 ? 4.853 23.907 18.299 1.00 87.62 180 THR A C 1
ATOM 1440 O O . THR A 1 180 ? 3.721 24.108 17.858 1.00 87.62 180 THR A O 1
ATOM 1443 N N . ASP A 1 181 ? 5.351 22.689 18.483 1.00 87.94 181 ASP A N 1
ATOM 1444 C CA . ASP A 1 181 ? 4.565 21.476 18.305 1.00 87.94 181 ASP A CA 1
ATOM 1445 C C . ASP A 1 181 ? 3.551 21.336 19.444 1.00 87.94 181 ASP A C 1
ATOM 1447 O O . ASP A 1 181 ? 3.910 21.185 20.612 1.00 87.94 181 ASP A O 1
ATOM 1451 N N . LYS A 1 182 ? 2.266 21.348 19.096 1.00 84.88 182 LYS A N 1
ATOM 1452 C CA . LYS A 1 182 ? 1.152 21.165 20.021 1.00 84.88 182 LYS A CA 1
ATOM 1453 C C . LYS A 1 182 ? 0.377 19.910 19.662 1.00 84.88 182 LYS A C 1
ATOM 1455 O O . LYS A 1 182 ? -0.052 19.714 18.527 1.00 84.88 182 LYS A O 1
ATOM 1460 N N . ILE A 1 183 ? 0.169 19.053 20.651 1.00 81.62 183 ILE A N 1
ATOM 1461 C CA . ILE A 1 183 ? -0.665 17.866 20.505 1.00 81.62 183 ILE A CA 1
ATOM 1462 C C . ILE A 1 183 ? -2.095 18.258 20.877 1.00 81.62 183 ILE A C 1
ATOM 1464 O O . ILE A 1 183 ? -2.370 18.577 22.031 1.00 81.62 183 ILE A O 1
ATOM 1468 N N . VAL A 1 184 ? -2.994 18.258 19.895 1.00 82.06 184 VAL A N 1
ATOM 1469 C CA . VAL A 1 184 ? -4.423 18.522 20.091 1.00 82.06 184 VAL A CA 1
ATOM 1470 C C . VAL A 1 184 ? -5.153 17.187 20.147 1.00 82.06 184 VAL A C 1
ATOM 1472 O O . VAL A 1 184 ? -5.017 16.358 19.245 1.00 82.06 184 VAL A O 1
ATOM 1475 N N . ILE A 1 185 ? -5.911 16.978 21.220 1.00 78.31 185 ILE A N 1
ATOM 1476 C CA . ILE A 1 185 ? -6.741 15.791 21.415 1.00 78.31 185 ILE A CA 1
ATOM 1477 C C . ILE A 1 185 ? -8.187 16.210 21.162 1.00 78.31 185 ILE A C 1
ATOM 1479 O O . ILE A 1 185 ? -8.676 17.130 21.805 1.00 78.31 185 ILE A O 1
ATOM 1483 N N . THR A 1 186 ? -8.860 15.545 20.231 1.00 80.88 186 THR A N 1
ATOM 1484 C CA . THR A 1 186 ? -10.298 15.709 19.983 1.00 80.88 186 THR A CA 1
ATOM 1485 C C . THR A 1 186 ? -11.004 14.437 20.399 1.00 80.88 186 THR A C 1
ATOM 1487 O O . THR A 1 186 ? -10.520 13.346 20.099 1.00 80.88 186 THR A O 1
ATOM 1490 N N . ILE A 1 187 ? -12.139 14.557 21.077 1.00 81.12 187 ILE A N 1
ATOM 1491 C CA . ILE A 1 187 ? -12.899 13.410 21.557 1.00 81.12 187 ILE A CA 1
ATOM 1492 C C . ILE A 1 187 ? -14.233 13.372 20.816 1.00 81.12 187 ILE A C 1
ATOM 1494 O O . ILE A 1 187 ? -15.030 14.295 20.930 1.00 81.12 187 ILE A O 1
ATOM 1498 N N . ASN A 1 188 ? -14.483 12.298 20.070 1.00 84.12 188 ASN A N 1
ATOM 1499 C CA . ASN A 1 188 ? -15.775 12.057 19.434 1.00 84.12 188 ASN A CA 1
ATOM 1500 C C . ASN A 1 188 ? -16.553 11.038 20.260 1.00 84.12 188 ASN A C 1
ATOM 1502 O O . ASN A 1 188 ? -15.978 10.036 20.676 1.00 84.12 188 ASN A O 1
ATOM 1506 N N . ALA A 1 189 ? -17.843 11.260 20.455 1.00 84.62 189 ALA A N 1
ATOM 1507 C CA . ALA A 1 189 ? -18.758 10.349 21.124 1.00 84.62 189 ALA A CA 1
ATOM 1508 C C . ALA A 1 189 ? -19.916 9.986 20.189 1.00 84.62 189 ALA A C 1
ATOM 1510 O O . ALA A 1 189 ? -20.344 10.813 19.390 1.00 84.62 189 ALA A O 1
ATOM 1511 N N . ILE A 1 190 ? -20.405 8.753 20.281 1.00 87.56 190 ILE A N 1
ATOM 1512 C CA . ILE A 1 190 ? -21.560 8.250 19.534 1.00 87.56 190 ILE A CA 1
ATOM 1513 C C . ILE A 1 190 ? -22.563 7.698 20.549 1.00 87.56 190 ILE A C 1
ATOM 1515 O O .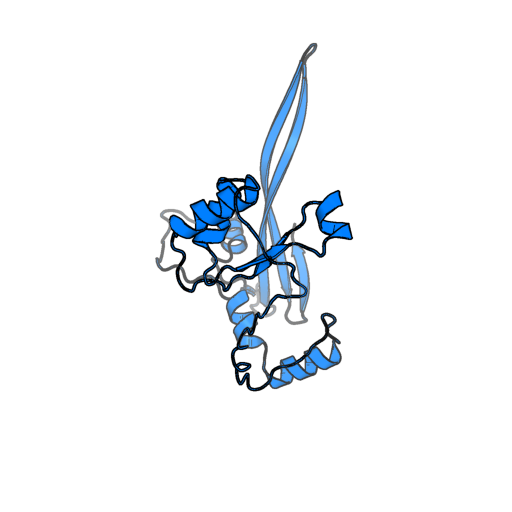 ILE A 1 190 ? -22.169 6.908 21.413 1.00 87.56 190 ILE A O 1
ATOM 1519 N N . ASN A 1 191 ? -23.825 8.124 20.476 1.00 87.69 191 ASN A N 1
ATOM 1520 C CA . ASN A 1 191 ? -24.902 7.600 21.326 1.00 87.69 191 ASN A CA 1
ATOM 1521 C C . ASN A 1 191 ? -25.551 6.337 20.730 1.00 87.69 191 ASN A C 1
ATOM 1523 O O . ASN A 1 191 ? -25.147 5.846 19.674 1.00 87.69 191 ASN A O 1
ATOM 1527 N N . GLN A 1 192 ? -26.539 5.776 21.430 1.00 84.44 192 GLN A N 1
ATOM 1528 C CA . GLN A 1 192 ? -27.229 4.555 20.997 1.00 84.44 192 GLN A CA 1
ATOM 1529 C C . GLN A 1 192 ? -28.031 4.761 19.705 1.00 84.44 192 GLN A C 1
ATOM 1531 O O . GLN A 1 192 ? -28.232 3.819 18.941 1.00 84.44 192 GLN A O 1
ATOM 1536 N N . GLU A 1 193 ? -28.436 5.998 19.442 1.00 85.00 193 GLU A N 1
ATOM 1537 C CA . GLU A 1 193 ? -29.163 6.436 18.257 1.00 85.00 193 GLU A CA 1
ATOM 1538 C C . GLU A 1 193 ? -28.239 6.650 17.043 1.00 85.00 193 GLU A C 1
ATOM 1540 O O . GLU A 1 193 ? -28.717 6.840 15.925 1.00 85.00 193 GLU A O 1
ATOM 1545 N N . GLY A 1 194 ? -26.915 6.578 17.233 1.00 81.38 194 GLY A N 1
ATOM 1546 C CA . GLY A 1 194 ? -25.917 6.770 16.179 1.00 81.38 194 GLY A CA 1
ATOM 1547 C C . GLY A 1 194 ? -25.573 8.236 15.892 1.00 81.38 194 GLY A C 1
ATOM 1548 O O . GLY A 1 194 ? -24.892 8.524 14.907 1.00 81.38 194 GLY A O 1
ATOM 1549 N N . GLU A 1 195 ? -26.009 9.167 16.736 1.00 85.25 195 GLU A N 1
ATOM 1550 C CA . GLU A 1 195 ? -25.664 10.582 16.649 1.00 85.25 195 GLU A CA 1
ATOM 1551 C C . GLU A 1 195 ? -24.233 10.819 17.139 1.00 85.25 195 GLU A C 1
ATOM 1553 O O . GLU A 1 195 ? -23.806 10.291 18.169 1.00 85.25 195 GLU A O 1
ATOM 1558 N N . LEU A 1 196 ? -23.486 11.637 16.394 1.00 84.94 196 LEU A N 1
ATOM 1559 C CA . LEU A 1 196 ? -22.079 11.919 16.657 1.00 84.94 196 LEU A CA 1
ATOM 1560 C C . LEU A 1 196 ? -21.908 13.285 17.331 1.00 84.94 196 LEU A C 1
ATOM 1562 O O . LEU A 1 196 ? -22.328 14.312 16.802 1.00 84.94 196 LEU A O 1
ATOM 1566 N N . ILE A 1 197 ? -21.234 13.291 18.478 1.00 84.62 197 ILE A N 1
ATOM 1567 C CA . ILE A 1 197 ? -20.957 14.466 19.304 1.00 84.62 197 ILE A CA 1
ATOM 1568 C C . ILE A 1 197 ? -19.445 14.689 19.333 1.00 84.62 197 ILE A C 1
ATOM 1570 O O . ILE A 1 197 ? -18.687 13.800 19.720 1.00 84.62 197 ILE A O 1
ATOM 1574 N N . THR A 1 198 ? -18.993 15.883 18.960 1.00 80.25 198 THR A N 1
ATOM 1575 C CA . THR A 1 198 ? -17.571 16.252 19.008 1.00 80.25 198 THR A CA 1
ATOM 1576 C C . THR A 1 198 ? -17.313 17.144 20.216 1.00 80.25 198 THR A C 1
ATOM 1578 O O . THR A 1 198 ? -17.890 18.224 20.325 1.00 80.25 198 THR A O 1
ATOM 1581 N N . ILE A 1 199 ? -16.428 16.704 21.107 1.00 75.06 199 ILE A N 1
ATOM 1582 C CA . ILE A 1 199 ? -15.971 17.439 22.286 1.00 75.06 199 ILE A CA 1
ATOM 1583 C C . ILE A 1 199 ? -14.552 17.937 21.987 1.00 75.06 199 ILE A C 1
ATOM 1585 O O . ILE A 1 199 ? -13.620 17.141 21.815 1.00 75.06 199 ILE A O 1
ATOM 1589 N N . THR A 1 200 ? -14.413 19.257 21.869 1.00 62.66 200 THR A N 1
ATOM 1590 C CA . THR A 1 200 ? -13.146 19.969 21.625 1.00 62.66 200 THR A CA 1
ATOM 1591 C C . THR A 1 200 ? -12.644 20.663 22.873 1.00 62.66 200 THR A C 1
ATOM 1593 O O . THR A 1 200 ? -13.490 21.302 23.539 1.00 62.66 200 THR A O 1
#

Sequence (200 aa):
MDKTIAKILSYRFGDVRVFRFPDPEYKSFKQVVIFGVLKKKPELDARLINYLTQIGESKAIIHSIENANCDYCLPCSPVIKNFLFSTIRIEPAELEAEIKKYGLNAHINQMVSPMSLTEKIKPIMPLRHGHLAQLLACGMMNGIVFDKDDRNPLVVKGITRKVVETRIEKDDCKNRIIETDKIVITINAINQEGELITIT